Protein AF-A0A3P7QTQ1-F1 (afdb_monomer_lite)

Structure (mmCIF, N/CA/C/O backbone):
data_AF-A0A3P7QTQ1-F1
#
_entry.id   AF-A0A3P7QTQ1-F1
#
loop_
_atom_site.group_PDB
_atom_site.id
_atom_site.type_symbol
_atom_site.label_atom_id
_atom_site.label_alt_id
_atom_site.label_comp_id
_atom_site.label_asym_id
_atom_site.label_entity_id
_atom_site.label_seq_id
_atom_site.pdbx_PDB_ins_code
_atom_site.Cartn_x
_atom_site.Cartn_y
_atom_site.Cartn_z
_atom_site.occupancy
_atom_site.B_iso_or_equiv
_atom_site.auth_seq_id
_atom_site.auth_comp_id
_atom_site.auth_asym_id
_atom_site.auth_atom_id
_atom_site.pdbx_PDB_model_num
ATOM 1 N N . MET A 1 1 ? -6.086 -0.909 -7.356 1.00 93.19 1 MET A N 1
ATOM 2 C CA . MET A 1 1 ? -6.188 -1.811 -8.531 1.00 93.19 1 MET A CA 1
ATOM 3 C C . MET A 1 1 ? -6.089 -1.112 -9.891 1.00 93.19 1 MET A C 1
ATOM 5 O O . MET A 1 1 ? -5.048 -1.239 -10.517 1.00 93.19 1 MET A O 1
ATOM 9 N N . ALA A 1 2 ? -7.078 -0.347 -10.382 1.00 96.69 2 ALA A N 1
ATOM 10 C CA . ALA A 1 2 ? -7.002 0.229 -11.745 1.00 96.69 2 ALA A CA 1
ATOM 11 C C . ALA A 1 2 ? -5.774 1.139 -11.966 1.00 96.69 2 ALA A C 1
ATOM 13 O O . ALA A 1 2 ? -5.061 1.020 -12.960 1.00 96.69 2 ALA A O 1
ATOM 14 N N . ARG A 1 3 ? -5.462 2.001 -10.990 1.00 97.88 3 ARG A N 1
ATOM 15 C CA . ARG A 1 3 ? -4.243 2.829 -11.007 1.00 97.88 3 ARG A CA 1
ATOM 16 C C . ARG A 1 3 ? -2.963 1.992 -10.951 1.00 97.88 3 ARG A C 1
ATOM 18 O O . ARG A 1 3 ? -2.005 2.325 -11.639 1.00 97.88 3 ARG A O 1
ATOM 25 N N . THR A 1 4 ? -2.975 0.890 -10.201 1.00 97.62 4 THR A N 1
ATOM 26 C CA . THR A 1 4 ? -1.892 -0.103 -10.150 1.00 97.62 4 THR A CA 1
ATOM 27 C C . THR A 1 4 ? -1.642 -0.696 -11.535 1.00 97.62 4 THR A C 1
ATOM 29 O O . THR A 1 4 ? -0.514 -0.670 -12.016 1.00 97.62 4 THR A O 1
ATOM 32 N N . HIS A 1 5 ? -2.697 -1.138 -12.225 1.00 97.31 5 HIS A N 1
ATOM 33 C CA . HIS A 1 5 ? -2.609 -1.637 -13.598 1.00 97.31 5 HIS A CA 1
ATOM 34 C C . HIS A 1 5 ? -2.019 -0.584 -14.544 1.00 97.31 5 HIS A C 1
ATOM 36 O O . HIS A 1 5 ? -1.045 -0.849 -15.245 1.00 97.31 5 HIS A O 1
ATOM 42 N N . MET A 1 6 ? -2.571 0.637 -14.529 1.00 97.19 6 MET A N 1
ATOM 43 C CA . MET A 1 6 ? -2.076 1.738 -15.363 1.00 97.19 6 MET A CA 1
ATOM 44 C C . MET A 1 6 ? -0.592 2.020 -15.118 1.00 97.19 6 MET A C 1
ATOM 46 O O . MET A 1 6 ? 0.149 2.240 -16.074 1.00 97.19 6 MET A O 1
ATOM 50 N N . TYR A 1 7 ? -0.156 2.010 -13.857 1.00 96.44 7 TYR A N 1
ATOM 51 C CA . TYR A 1 7 ? 1.246 2.188 -13.495 1.00 96.44 7 TYR A CA 1
ATOM 52 C C . TYR A 1 7 ? 2.120 1.070 -14.073 1.00 96.44 7 TYR A C 1
ATOM 54 O O . TYR A 1 7 ? 3.061 1.376 -14.802 1.00 96.44 7 TYR A O 1
ATOM 62 N N . LEU A 1 8 ? 1.779 -0.198 -13.818 1.00 95.44 8 LEU A N 1
ATOM 63 C CA . LEU A 1 8 ? 2.557 -1.360 -14.267 1.00 95.44 8 LEU A CA 1
ATOM 64 C C . LEU A 1 8 ? 2.716 -1.375 -15.795 1.00 95.44 8 LEU A C 1
ATOM 66 O O . LEU A 1 8 ? 3.826 -1.516 -16.313 1.00 95.44 8 LEU A O 1
ATOM 70 N N . VAL A 1 9 ? 1.633 -1.119 -16.530 1.00 94.75 9 VAL A N 1
ATOM 71 C CA . VAL A 1 9 ? 1.675 -1.021 -17.997 1.00 94.75 9 VAL A CA 1
ATOM 72 C C . VAL A 1 9 ? 2.516 0.171 -18.459 1.00 94.75 9 VAL A C 1
ATOM 74 O O . VAL A 1 9 ? 3.285 0.060 -19.417 1.00 94.75 9 VAL A O 1
ATOM 77 N N . LYS A 1 10 ? 2.411 1.317 -17.774 1.00 94.00 10 LYS A N 1
ATOM 78 C CA . LYS A 1 10 ? 3.178 2.525 -18.106 1.00 94.00 10 LYS A CA 1
ATOM 79 C C . LYS A 1 10 ? 4.683 2.325 -17.922 1.00 94.00 10 LYS A C 1
ATOM 81 O O . LYS A 1 10 ? 5.445 2.862 -18.726 1.00 94.00 10 LYS A O 1
ATOM 86 N N . VAL A 1 11 ? 5.110 1.564 -16.913 1.00 93.50 11 VAL A N 1
ATOM 87 C CA . VAL A 1 11 ? 6.540 1.309 -16.656 1.00 93.50 11 VAL A CA 1
ATOM 88 C C . VAL A 1 11 ? 7.135 0.207 -17.533 1.00 93.50 11 VAL A C 1
ATOM 90 O O . VAL A 1 11 ? 8.346 0.192 -17.714 1.00 93.50 11 VAL A O 1
ATOM 93 N N . GLY A 1 12 ? 6.320 -0.650 -18.157 1.00 93.06 12 GLY A N 1
ATOM 94 C CA . GLY A 1 12 ? 6.820 -1.623 -19.138 1.00 93.06 12 GLY A CA 1
ATOM 95 C C . GLY A 1 12 ? 6.254 -3.033 -19.043 1.00 93.06 12 GLY A C 1
ATOM 96 O O . GLY A 1 12 ? 6.600 -3.855 -19.886 1.00 93.06 12 GLY A O 1
ATOM 97 N N . VAL A 1 13 ? 5.386 -3.323 -18.073 1.00 93.94 13 VAL A N 1
ATOM 98 C CA . VAL A 1 13 ? 4.784 -4.656 -17.929 1.00 93.94 13 VAL A CA 1
ATOM 99 C C . VAL A 1 13 ? 3.856 -4.946 -19.115 1.00 93.94 13 VAL A C 1
ATOM 101 O O . VAL A 1 13 ? 3.052 -4.096 -19.504 1.00 93.94 13 VAL A O 1
ATOM 104 N N . ASP A 1 14 ? 3.965 -6.147 -19.694 1.00 93.25 14 ASP A N 1
ATOM 105 C CA . ASP A 1 14 ? 3.057 -6.623 -20.745 1.00 93.25 14 ASP A CA 1
ATOM 106 C C . ASP A 1 14 ? 1.667 -6.894 -20.137 1.00 93.25 14 ASP A C 1
ATOM 108 O O . ASP A 1 14 ? 1.555 -7.775 -19.280 1.00 93.25 14 ASP A O 1
ATOM 112 N N . PRO A 1 15 ? 0.596 -6.202 -20.578 1.00 94.38 15 PRO A N 1
ATOM 113 C CA . PRO A 1 15 ? -0.755 -6.422 -20.062 1.00 94.38 15 PRO A CA 1
ATOM 114 C C . PRO A 1 15 ? -1.235 -7.875 -20.186 1.00 94.38 15 PRO A C 1
ATOM 116 O O . PRO A 1 15 ? -2.021 -8.329 -19.365 1.00 94.38 15 PRO A O 1
ATOM 119 N N . ARG A 1 16 ? -0.743 -8.635 -21.176 1.00 95.75 16 ARG A N 1
ATOM 120 C CA . ARG A 1 16 ? -1.100 -10.056 -21.368 1.00 95.75 16 ARG A CA 1
ATOM 121 C C . ARG A 1 16 ? -0.498 -10.971 -20.301 1.00 95.75 16 ARG A C 1
ATOM 123 O O . ARG A 1 16 ? -0.914 -12.116 -20.161 1.00 95.75 16 ARG A O 1
ATOM 130 N N . ARG A 1 17 ? 0.513 -10.479 -19.584 1.00 95.69 17 ARG A N 1
ATOM 131 C CA . ARG A 1 17 ? 1.231 -11.174 -18.510 1.00 95.69 17 ARG A CA 1
ATOM 132 C C . ARG A 1 17 ? 0.912 -10.580 -17.142 1.00 95.69 17 ARG A C 1
ATOM 134 O O . ARG A 1 17 ? 1.625 -10.874 -16.194 1.00 95.69 17 ARG A O 1
ATOM 141 N N . LEU A 1 18 ? -0.120 -9.748 -17.041 1.00 97.19 18 LEU A N 1
ATOM 142 C CA . LEU A 1 18 ? -0.551 -9.101 -15.811 1.00 97.19 18 LEU A CA 1
ATOM 143 C C . LEU A 1 18 ? -1.963 -9.574 -15.470 1.00 97.19 18 LEU A C 1
ATOM 145 O O . LEU A 1 18 ? -2.862 -9.501 -16.307 1.00 97.19 18 LEU A O 1
ATOM 149 N N . ARG A 1 19 ? -2.174 -10.023 -14.234 1.00 97.69 19 ARG A N 1
ATOM 150 C CA . ARG A 1 19 ? -3.510 -10.340 -13.714 1.00 97.69 19 ARG A CA 1
ATOM 151 C C . ARG A 1 19 ? -3.676 -9.820 -12.296 1.00 97.69 19 ARG A C 1
ATOM 153 O O . ARG A 1 19 ? -2.690 -9.588 -11.605 1.00 97.69 19 ARG A O 1
ATOM 160 N N . PHE A 1 20 ? -4.925 -9.671 -11.871 1.00 98.19 20 PHE A N 1
ATOM 161 C CA . PHE A 1 20 ? -5.261 -9.454 -10.470 1.00 98.19 20 PHE A CA 1
ATOM 162 C C . PHE A 1 20 ? -5.861 -10.738 -9.908 1.00 98.19 20 PHE A C 1
ATOM 164 O O . PHE A 1 20 ? -6.821 -11.258 -10.479 1.00 98.19 20 PHE A O 1
ATOM 171 N N . ARG A 1 21 ? -5.283 -11.255 -8.825 1.00 97.69 21 ARG A N 1
ATOM 172 C CA . ARG A 1 21 ? -5.758 -12.452 -8.131 1.00 97.69 21 ARG A CA 1
ATOM 173 C C . ARG A 1 21 ? -6.253 -12.056 -6.746 1.00 97.69 21 ARG A C 1
ATOM 175 O O . ARG A 1 21 ? -5.504 -11.464 -5.976 1.00 97.69 21 ARG A O 1
ATOM 182 N N . GLN A 1 22 ? -7.500 -12.391 -6.439 1.00 97.62 22 GLN A N 1
ATOM 183 C CA . GLN A 1 22 ? -8.031 -12.239 -5.089 1.00 97.62 22 GLN A CA 1
ATOM 184 C C . GLN A 1 22 ? -7.470 -13.330 -4.174 1.00 97.62 22 GLN A C 1
ATOM 186 O O . GLN A 1 22 ? -7.326 -14.484 -4.592 1.00 97.62 22 GLN A O 1
ATOM 191 N N . HIS A 1 23 ? -7.166 -12.966 -2.933 1.00 96.12 23 HIS A N 1
ATOM 192 C CA . HIS A 1 23 ? -6.823 -13.926 -1.887 1.00 96.12 23 HIS A CA 1
ATOM 193 C C . HIS A 1 23 ? -8.048 -14.737 -1.472 1.00 96.12 23 HIS A C 1
ATOM 195 O O . HIS A 1 23 ? -9.159 -14.216 -1.371 1.00 96.12 23 HIS A O 1
ATOM 201 N N . LEU A 1 24 ? -7.835 -16.020 -1.189 1.00 93.69 24 LEU A N 1
ATOM 202 C CA . LEU A 1 24 ? -8.846 -16.853 -0.542 1.00 93.69 24 LEU A CA 1
ATOM 203 C C . LEU A 1 24 ? -8.848 -16.604 0.975 1.00 93.69 24 LEU A C 1
ATOM 205 O O . LEU A 1 24 ? -7.867 -16.128 1.545 1.00 93.69 24 LEU A O 1
ATOM 209 N N . GLY A 1 25 ? -9.929 -16.976 1.665 1.00 90.31 25 GLY A N 1
ATOM 210 C CA . GLY A 1 25 ? -10.056 -16.742 3.112 1.00 90.31 25 GLY A CA 1
ATOM 211 C C . GLY A 1 25 ? -8.961 -17.399 3.968 1.00 90.31 25 GLY A C 1
ATOM 212 O O . GLY A 1 25 ? -8.641 -16.897 5.038 1.00 90.31 25 GLY A O 1
ATOM 213 N N . ASN A 1 26 ? -8.352 -18.489 3.493 1.00 89.94 26 ASN A N 1
ATOM 214 C CA . ASN A 1 26 ? -7.231 -19.176 4.148 1.00 89.94 26 ASN A CA 1
ATOM 215 C C . ASN A 1 26 ? -5.849 -18.570 3.833 1.00 89.94 26 ASN A C 1
ATOM 217 O O . ASN A 1 26 ? -4.865 -18.969 4.448 1.00 89.94 26 ASN A O 1
ATOM 221 N N . GLU A 1 27 ? -5.768 -17.653 2.870 1.00 87.75 27 GLU A N 1
ATOM 222 C CA . GLU A 1 27 ? -4.547 -16.928 2.488 1.00 87.75 27 GLU A CA 1
ATOM 223 C C . GLU A 1 27 ? -4.538 -15.497 3.042 1.00 87.75 27 GLU A C 1
ATOM 225 O O . GLU A 1 27 ? -3.489 -14.856 3.088 1.00 87.75 27 GLU A O 1
ATOM 230 N N . MET A 1 28 ? -5.707 -15.009 3.475 1.00 89.62 28 MET A N 1
ATOM 231 C CA . MET A 1 28 ? -5.892 -13.654 3.973 1.00 89.62 28 MET A CA 1
ATOM 232 C C . MET A 1 28 ? -4.997 -13.389 5.184 1.00 89.62 28 MET A C 1
ATOM 234 O O . MET A 1 28 ? -4.981 -14.143 6.161 1.00 89.62 28 MET A O 1
ATOM 238 N N . ALA A 1 29 ? -4.273 -12.274 5.145 1.00 86.50 29 ALA A N 1
ATOM 239 C CA . ALA A 1 29 ? -3.531 -11.820 6.307 1.00 86.50 29 ALA A CA 1
ATOM 240 C C . ALA A 1 29 ? -4.495 -11.517 7.466 1.00 86.50 29 ALA A C 1
ATOM 242 O O . ALA A 1 29 ? -5.577 -10.979 7.263 1.00 86.50 29 ALA A O 1
ATOM 243 N N . HIS A 1 30 ? -4.074 -11.794 8.701 1.00 87.50 30 HIS A N 1
ATOM 244 C CA . HIS A 1 30 ? -4.897 -11.598 9.905 1.00 87.50 30 HIS A CA 1
ATOM 245 C C . HIS A 1 30 ? -5.400 -10.154 10.110 1.00 87.50 30 HIS A C 1
ATOM 247 O O . HIS A 1 30 ? -6.341 -9.932 10.867 1.00 87.50 30 HIS A O 1
ATOM 253 N N . TYR A 1 31 ? -4.749 -9.179 9.472 1.00 85.81 31 TYR A N 1
ATOM 254 C CA . TYR A 1 31 ? -5.097 -7.760 9.516 1.00 85.81 31 TYR A CA 1
ATOM 255 C C . TYR A 1 31 ? -5.949 -7.297 8.324 1.00 85.81 31 TYR A C 1
ATOM 257 O O . TYR A 1 31 ? -6.373 -6.145 8.302 1.00 85.81 31 TYR A O 1
ATOM 265 N N . ALA A 1 32 ? -6.165 -8.147 7.318 1.00 89.38 32 ALA A N 1
ATOM 266 C CA . ALA A 1 32 ? -6.851 -7.789 6.084 1.00 89.38 32 ALA A CA 1
ATOM 267 C C . ALA A 1 32 ? -8.297 -8.308 6.071 1.00 89.38 32 ALA A C 1
ATOM 269 O O . ALA A 1 32 ? -8.602 -9.382 6.588 1.00 89.38 32 ALA A O 1
ATOM 270 N N . GLN A 1 33 ? -9.197 -7.519 5.490 1.00 91.75 33 GLN A N 1
ATOM 271 C CA . GLN A 1 33 ? -10.581 -7.894 5.193 1.00 91.75 33 GLN A CA 1
ATOM 272 C C . GLN A 1 33 ? -10.724 -8.438 3.770 1.00 91.75 33 GLN A C 1
ATOM 274 O O . GLN A 1 33 ? -11.472 -9.386 3.550 1.00 91.75 33 GLN A O 1
ATOM 279 N N . ASP A 1 34 ? -9.995 -7.857 2.819 1.00 95.44 34 ASP A N 1
ATOM 280 C CA . ASP A 1 34 ? -9.881 -8.344 1.445 1.00 95.44 34 ASP A CA 1
ATOM 281 C C . ASP A 1 34 ? -8.482 -8.027 0.902 1.00 95.44 34 ASP A C 1
ATOM 283 O O . ASP A 1 34 ? -7.818 -7.096 1.370 1.00 95.44 34 ASP A O 1
ATOM 287 N N . CYS A 1 35 ? -8.017 -8.792 -0.082 1.00 96.94 35 CYS A N 1
ATOM 288 C CA . CYS A 1 35 ? -6.716 -8.566 -0.698 1.00 96.94 35 CYS A CA 1
ATOM 289 C C . CYS A 1 35 ? -6.697 -9.014 -2.159 1.00 96.94 35 CYS A C 1
ATOM 291 O O . CYS A 1 35 ? -7.131 -10.116 -2.502 1.00 96.94 35 CYS A O 1
ATOM 293 N N . TRP A 1 36 ? -6.152 -8.149 -3.015 1.00 97.81 36 TRP A N 1
ATOM 294 C CA . TRP A 1 36 ? -5.962 -8.407 -4.439 1.00 97.81 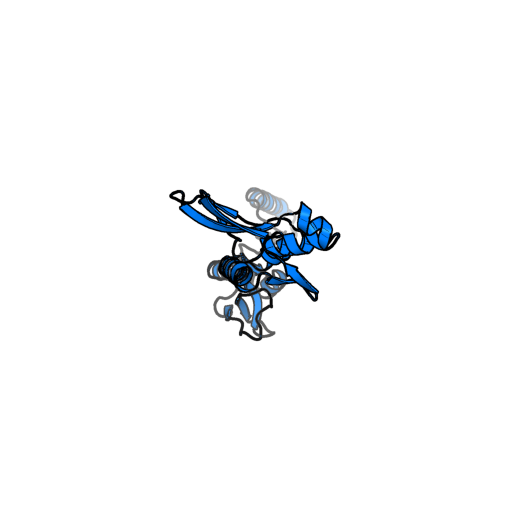36 TRP A CA 1
ATOM 295 C C . TRP A 1 36 ? -4.516 -8.169 -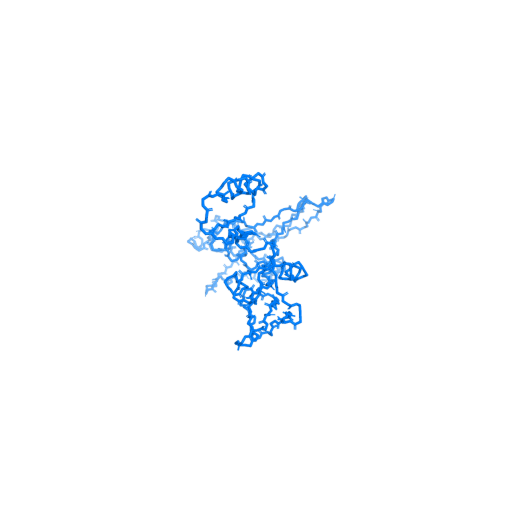4.852 1.00 97.81 36 TRP A C 1
ATOM 297 O O . TRP A 1 36 ? -4.026 -7.034 -4.833 1.00 97.81 36 TRP A O 1
ATOM 307 N N . ASP A 1 37 ? -3.865 -9.217 -5.334 1.00 97.69 37 ASP A N 1
ATOM 308 C CA . ASP A 1 37 ? -2.489 -9.145 -5.808 1.00 97.69 37 ASP A CA 1
ATOM 309 C C . ASP A 1 37 ? -2.449 -8.880 -7.306 1.00 97.69 37 ASP A C 1
ATOM 311 O O . ASP A 1 37 ? -3.072 -9.590 -8.095 1.00 97.69 37 ASP A O 1
ATOM 315 N N . ALA A 1 38 ? -1.668 -7.884 -7.715 1.00 98.06 38 ALA A N 1
ATOM 316 C CA . ALA A 1 38 ? -1.201 -7.768 -9.083 1.00 98.06 38 ALA A CA 1
ATOM 317 C C . ALA A 1 38 ? -0.048 -8.759 -9.282 1.00 98.06 38 ALA A C 1
ATOM 319 O O . ALA A 1 38 ? 1.062 -8.564 -8.770 1.00 98.06 38 ALA A O 1
ATOM 320 N N . GLU A 1 39 ? -0.319 -9.814 -10.038 1.00 98.06 39 GLU A N 1
ATOM 321 C CA . GLU A 1 39 ? 0.650 -10.848 -10.367 1.00 98.06 39 GLU A CA 1
ATOM 322 C C . GLU A 1 39 ? 1.166 -10.667 -11.790 1.00 98.06 39 GLU A C 1
ATOM 324 O O . GLU A 1 39 ? 0.401 -10.369 -12.715 1.00 98.06 39 GLU A O 1
ATOM 329 N N . ILE A 1 40 ? 2.467 -10.891 -11.968 1.00 97.56 40 ILE A N 1
ATOM 330 C CA . ILE A 1 40 ? 3.124 -10.813 -13.271 1.00 97.56 40 ILE A CA 1
ATOM 331 C C . ILE A 1 40 ? 3.678 -12.189 -13.643 1.00 97.56 40 ILE A C 1
ATOM 333 O O . ILE A 1 40 ? 4.358 -12.832 -12.842 1.00 97.56 40 ILE A O 1
ATOM 337 N N . LEU A 1 41 ? 3.387 -12.646 -14.862 1.00 97.00 41 LEU A N 1
ATOM 338 C CA . LEU A 1 41 ? 3.900 -13.902 -15.397 1.00 97.00 41 LEU A CA 1
ATOM 339 C C . LEU A 1 41 ? 5.359 -13.740 -15.840 1.00 97.00 41 LEU A C 1
ATOM 341 O O . LEU A 1 41 ? 5.668 -13.018 -16.794 1.00 97.00 41 LEU A O 1
ATOM 345 N N . THR A 1 42 ? 6.243 -14.467 -15.165 1.00 95.56 42 THR A N 1
ATOM 346 C CA . THR A 1 42 ? 7.688 -14.519 -15.421 1.00 95.56 42 THR A CA 1
ATOM 347 C C . THR A 1 42 ? 8.129 -15.948 -15.756 1.00 95.56 42 THR A C 1
ATOM 349 O O . THR A 1 42 ? 7.307 -16.863 -15.829 1.00 95.56 42 THR A O 1
ATOM 352 N N . SER A 1 43 ? 9.433 -16.172 -15.935 1.00 94.69 43 SER A N 1
ATOM 353 C CA . SER A 1 43 ? 9.997 -17.523 -16.078 1.00 94.69 43 SER A CA 1
ATOM 354 C C . SER A 1 43 ? 9.805 -18.405 -14.838 1.00 94.69 43 SER A C 1
ATOM 356 O O . SER A 1 43 ? 9.876 -19.622 -14.955 1.00 94.69 43 SER A O 1
ATOM 358 N N . TYR A 1 44 ? 9.541 -17.813 -13.668 1.00 95.19 44 TYR A N 1
ATOM 359 C CA . TYR A 1 44 ? 9.240 -18.526 -12.420 1.00 95.19 44 TYR A CA 1
ATOM 360 C C . TYR A 1 44 ? 7.734 -18.769 -12.219 1.00 95.19 44 TYR A C 1
ATOM 362 O O . TYR A 1 44 ? 7.310 -19.198 -11.151 1.00 95.19 44 TYR A O 1
ATOM 370 N N . GLY A 1 45 ? 6.915 -18.485 -13.236 1.00 97.06 45 GLY A N 1
ATOM 371 C CA . GLY A 1 45 ? 5.460 -18.503 -13.136 1.00 97.06 45 GLY A CA 1
ATOM 372 C C . GLY A 1 45 ? 4.888 -17.154 -12.700 1.00 97.06 45 GLY A C 1
ATOM 373 O O . GLY A 1 45 ? 5.503 -16.101 -12.904 1.00 97.06 45 GLY A O 1
ATOM 374 N N . TRP A 1 46 ? 3.673 -17.185 -12.154 1.00 97.75 46 TRP A N 1
ATOM 375 C CA . TRP A 1 46 ? 2.984 -16.003 -11.640 1.00 97.75 46 TRP A CA 1
ATOM 376 C C . TRP A 1 46 ? 3.569 -15.614 -10.288 1.00 97.75 46 TRP A C 1
ATOM 378 O O . TRP A 1 46 ? 3.513 -16.398 -9.344 1.00 97.75 46 TRP A O 1
ATOM 388 N N . ILE A 1 47 ? 4.126 -14.408 -10.207 1.00 96.94 47 ILE A N 1
ATOM 389 C CA . ILE A 1 47 ? 4.670 -13.865 -8.963 1.00 96.94 47 ILE A CA 1
ATOM 390 C C . ILE A 1 47 ? 3.892 -12.621 -8.548 1.00 96.94 47 ILE A C 1
ATOM 392 O O . ILE A 1 47 ? 3.576 -11.768 -9.380 1.00 96.94 47 ILE A O 1
ATOM 396 N N . GLU A 1 48 ? 3.619 -12.498 -7.254 1.00 96.81 48 GLU A N 1
ATOM 397 C CA . GLU A 1 48 ? 3.049 -11.287 -6.667 1.00 96.81 48 GLU A CA 1
ATOM 398 C C . GLU A 1 48 ? 4.060 -10.137 -6.769 1.00 96.81 48 GLU A C 1
ATOM 400 O O . GLU A 1 48 ? 5.240 -10.289 -6.433 1.00 96.81 48 GLU A O 1
ATOM 405 N N . CYS A 1 49 ? 3.608 -9.000 -7.298 1.00 97.00 49 CYS A N 1
ATOM 406 C CA . CYS A 1 49 ? 4.422 -7.796 -7.472 1.00 97.00 49 CYS A CA 1
ATOM 407 C C . CYS A 1 49 ? 3.813 -6.565 -6.794 1.00 97.00 49 CYS A C 1
ATOM 409 O O . CYS A 1 49 ? 4.554 -5.633 -6.463 1.00 97.00 49 CYS A O 1
ATOM 411 N N . VAL A 1 50 ? 2.485 -6.527 -6.641 1.00 98.00 50 VAL A N 1
ATOM 412 C CA . VAL A 1 50 ? 1.796 -5.490 -5.867 1.00 98.00 50 VAL A CA 1
ATOM 413 C C . VAL A 1 50 ? 0.617 -6.090 -5.105 1.00 98.00 50 VAL A C 1
ATOM 415 O O . VAL A 1 50 ? -0.380 -6.435 -5.737 1.00 98.00 50 VAL A O 1
ATOM 418 N N . GLY A 1 51 ? 0.672 -6.125 -3.777 1.00 97.06 51 GLY A N 1
ATOM 419 C CA . GLY A 1 51 ? -0.484 -6.455 -2.936 1.00 97.06 51 GLY A CA 1
ATOM 420 C C . GLY A 1 51 ? -1.392 -5.239 -2.740 1.00 97.06 51 GLY A C 1
ATOM 421 O O . GLY A 1 51 ? -0.904 -4.149 -2.453 1.00 97.06 51 GLY A O 1
ATOM 422 N N . ASN A 1 52 ? -2.705 -5.382 -2.927 1.00 96.81 52 ASN A N 1
ATOM 423 C CA . ASN A 1 52 ? -3.693 -4.334 -2.637 1.00 96.81 52 ASN A CA 1
ATOM 424 C C . ASN A 1 52 ? -4.602 -4.837 -1.511 1.00 96.81 52 ASN A C 1
ATOM 426 O O . ASN A 1 52 ? -5.597 -5.507 -1.789 1.00 96.81 52 ASN A O 1
ATOM 430 N N . ALA A 1 53 ? -4.248 -4.528 -0.266 1.00 96.56 53 ALA A N 1
ATOM 431 C CA . ALA A 1 53 ? -4.959 -5.001 0.916 1.00 96.56 53 ALA A CA 1
ATOM 432 C C . ALA A 1 53 ? -5.955 -3.955 1.431 1.00 96.56 53 ALA A C 1
ATOM 434 O O . ALA A 1 53 ? -5.613 -2.779 1.571 1.00 96.56 53 ALA A O 1
ATOM 435 N N . ASP A 1 54 ? -7.168 -4.385 1.760 1.00 96.88 54 ASP A N 1
ATOM 436 C CA . ASP A 1 54 ? -8.076 -3.642 2.629 1.00 96.88 54 ASP A CA 1
ATOM 437 C C . ASP A 1 54 ? -7.803 -4.058 4.074 1.00 96.88 54 ASP A C 1
ATOM 439 O O . ASP A 1 54 ? -8.123 -5.173 4.484 1.00 96.88 54 ASP A O 1
ATOM 443 N N . ARG A 1 55 ? -7.177 -3.169 4.845 1.00 95.69 55 ARG A N 1
ATOM 444 C CA . ARG A 1 55 ? -6.820 -3.397 6.255 1.00 95.69 55 ARG A CA 1
ATOM 445 C C . ARG A 1 55 ? -7.893 -2.875 7.205 1.00 95.69 55 ARG A C 1
ATOM 447 O O . ARG A 1 55 ? -7.738 -2.948 8.428 1.00 95.69 55 ARG A O 1
ATOM 454 N N . SER A 1 56 ? -8.981 -2.336 6.650 1.00 94.44 56 SER A N 1
ATOM 455 C CA . SER A 1 56 ? -10.032 -1.652 7.382 1.00 94.44 56 SER A CA 1
ATOM 456 C C . SER A 1 56 ? -9.424 -0.724 8.441 1.00 94.44 56 SER A C 1
ATOM 458 O O . SER A 1 56 ? -8.524 0.062 8.147 1.00 94.44 56 SER A O 1
ATOM 460 N N . CYS A 1 57 ? -9.862 -0.846 9.686 1.00 95.31 57 CYS A N 1
ATOM 461 C CA . CYS A 1 57 ? -9.386 -0.046 10.804 1.00 95.31 57 CYS A CA 1
ATOM 462 C C . CYS A 1 57 ? -8.390 -0.801 11.702 1.00 95.31 57 CYS A C 1
ATOM 464 O O . CYS A 1 57 ? -8.168 -0.367 12.838 1.00 95.31 57 CYS A O 1
ATOM 466 N N . TYR A 1 58 ? -7.841 -1.942 11.260 1.00 93.75 58 TYR A N 1
ATOM 467 C CA . TYR A 1 58 ? -7.075 -2.851 12.122 1.00 93.75 58 TYR A CA 1
ATOM 468 C C . TYR A 1 58 ? -5.881 -2.146 12.775 1.00 93.75 58 TYR A C 1
ATOM 470 O O . TYR A 1 58 ? -5.788 -2.108 14.003 1.00 93.75 58 TYR A O 1
ATOM 478 N N . ASP A 1 59 ? -5.018 -1.518 11.977 1.00 94.81 59 ASP A N 1
ATOM 479 C CA . ASP A 1 59 ? -3.763 -0.935 12.468 1.00 94.81 59 ASP A CA 1
ATOM 480 C C . ASP A 1 59 ? -3.993 0.209 13.445 1.00 94.81 59 ASP A C 1
ATOM 482 O O . ASP A 1 59 ? -3.430 0.225 14.538 1.00 94.81 59 ASP A O 1
ATOM 486 N N . LEU A 1 60 ? -4.873 1.144 13.080 1.00 95.75 60 LEU A N 1
ATOM 487 C CA . LEU A 1 60 ? -5.196 2.290 13.927 1.00 95.75 60 LEU A CA 1
ATOM 488 C C . LEU A 1 60 ? -5.823 1.835 15.243 1.00 95.75 60 LEU A C 1
ATOM 490 O O . LEU A 1 60 ? -5.483 2.361 16.301 1.00 95.75 60 LEU A O 1
ATOM 494 N N . THR A 1 61 ? -6.675 0.809 15.198 1.00 93.50 61 THR A N 1
ATOM 495 C CA . THR A 1 61 ? -7.302 0.245 16.396 1.00 93.50 61 THR A CA 1
ATOM 496 C C . THR A 1 61 ? -6.272 -0.431 17.299 1.00 93.50 61 THR A C 1
ATOM 498 O O . THR A 1 61 ? -6.285 -0.201 18.508 1.00 93.50 61 THR A O 1
ATOM 501 N N . GLN A 1 62 ? -5.372 -1.249 16.745 1.00 94.06 62 GLN A N 1
ATOM 502 C CA . GLN A 1 62 ? -4.342 -1.928 17.538 1.00 94.06 62 GLN A CA 1
ATOM 503 C C . GLN A 1 62 ? -3.350 -0.927 18.137 1.00 94.06 62 GLN A C 1
ATOM 505 O O . GLN A 1 62 ? -3.115 -0.944 19.345 1.00 94.06 62 GLN A O 1
ATOM 510 N N . HIS A 1 63 ? -2.843 0.015 17.336 1.00 96.25 63 HIS A N 1
ATOM 511 C CA . HIS A 1 63 ? -1.938 1.050 17.832 1.00 96.25 63 HIS A CA 1
ATOM 512 C C . HIS A 1 63 ? -2.598 1.941 18.885 1.00 96.25 63 HIS A C 1
ATOM 514 O O . HIS A 1 63 ? -1.964 2.249 19.897 1.00 96.25 63 HIS A O 1
ATOM 520 N N . SER A 1 64 ? -3.867 2.315 18.698 1.00 94.75 64 SER A N 1
ATOM 521 C CA . SER A 1 64 ? -4.590 3.132 19.673 1.00 94.75 64 SER A CA 1
ATOM 522 C C . SER A 1 64 ? -4.777 2.403 21.007 1.00 94.75 64 SER A C 1
ATOM 524 O O . SER A 1 64 ? -4.506 2.981 22.061 1.00 94.75 64 SER A O 1
ATOM 526 N N . LYS A 1 65 ? -5.124 1.108 20.973 1.00 90.88 65 LYS A N 1
ATOM 527 C CA . LYS A 1 65 ? -5.248 0.261 22.172 1.00 90.88 65 LYS A CA 1
ATOM 528 C C . LYS A 1 65 ? -3.932 0.121 22.934 1.00 90.88 65 LYS A C 1
ATOM 530 O O . LYS A 1 65 ? -3.926 0.215 24.156 1.00 90.88 65 LYS A O 1
ATOM 535 N N . THR A 1 66 ? -2.820 -0.104 22.237 1.00 92.62 66 THR A N 1
ATOM 536 C CA . THR A 1 66 ? -1.519 -0.313 22.893 1.00 92.62 66 THR A CA 1
ATOM 537 C C . THR A 1 66 ? -0.928 0.982 23.444 1.00 92.62 66 THR A C 1
ATOM 539 O O . THR A 1 66 ? -0.348 0.984 24.527 1.00 92.62 66 THR A O 1
ATOM 542 N N . THR A 1 67 ? -1.054 2.089 22.711 1.00 93.75 67 THR A N 1
ATOM 543 C CA . THR A 1 67 ? -0.422 3.366 23.085 1.00 93.75 67 THR A CA 1
ATOM 544 C C . THR A 1 67 ? -1.297 4.238 23.982 1.00 93.75 67 THR A C 1
ATOM 546 O O . THR A 1 67 ? -0.794 5.200 24.558 1.00 93.75 67 THR A O 1
ATOM 549 N N . ASN A 1 68 ? -2.594 3.927 24.103 1.00 90.69 68 ASN A N 1
ATOM 550 C CA . ASN A 1 68 ? -3.616 4.808 24.680 1.00 90.69 68 ASN A CA 1
ATOM 551 C C . ASN A 1 68 ? -3.672 6.196 24.013 1.00 90.69 68 ASN A C 1
ATOM 553 O O . ASN A 1 68 ? -4.162 7.159 24.604 1.00 90.69 68 ASN A O 1
ATOM 557 N N . VAL A 1 69 ? -3.177 6.308 22.776 1.00 93.62 69 VAL A N 1
ATOM 558 C CA . VAL A 1 69 ? -3.285 7.513 21.954 1.00 93.62 69 VAL A CA 1
ATOM 559 C C . VAL A 1 69 ? -4.419 7.319 20.965 1.00 93.62 69 VAL A C 1
ATOM 561 O O . VAL A 1 69 ? -4.525 6.295 20.292 1.00 93.62 69 VAL A O 1
ATOM 564 N N . LYS A 1 70 ? -5.292 8.314 20.877 1.00 92.38 70 LYS A N 1
ATOM 565 C CA . LYS A 1 70 ? -6.460 8.269 20.008 1.00 92.38 70 LYS A CA 1
ATOM 566 C C . LYS A 1 70 ? -6.065 8.548 18.556 1.00 92.38 70 LYS A C 1
ATOM 568 O O . LYS A 1 70 ? -5.492 9.594 18.269 1.00 92.38 70 LYS A O 1
ATOM 573 N N . LEU A 1 71 ? -6.371 7.611 17.658 1.00 95.12 71 LEU A N 1
ATOM 574 C CA . LEU A 1 71 ? -6.051 7.680 16.225 1.00 95.12 71 LEU A CA 1
ATOM 575 C C . LEU A 1 71 ? -7.337 7.697 15.385 1.00 95.12 71 LEU A C 1
ATOM 577 O O . LEU A 1 71 ? -7.619 6.766 14.631 1.00 95.12 71 LEU A O 1
ATOM 581 N N . THR A 1 72 ? -8.141 8.745 15.554 1.00 95.31 72 THR A N 1
ATOM 582 C CA . THR A 1 72 ? -9.438 8.921 14.886 1.00 95.31 72 THR A CA 1
ATOM 583 C C . THR A 1 72 ? -9.484 10.232 14.107 1.00 95.31 72 THR A C 1
ATOM 585 O O . THR A 1 72 ? -8.723 11.161 14.375 1.00 95.31 72 THR A O 1
ATOM 588 N N . ALA A 1 73 ? -10.384 10.305 13.131 1.00 95.19 73 ALA A N 1
ATOM 589 C CA . ALA A 1 73 ? -10.721 11.529 12.419 1.00 95.19 73 ALA A CA 1
ATOM 590 C C . ALA A 1 73 ? -12.102 12.029 12.859 1.00 95.19 73 ALA A C 1
ATOM 592 O O . ALA A 1 73 ? -12.975 11.241 13.221 1.00 95.19 73 ALA A O 1
ATOM 593 N N . GLU A 1 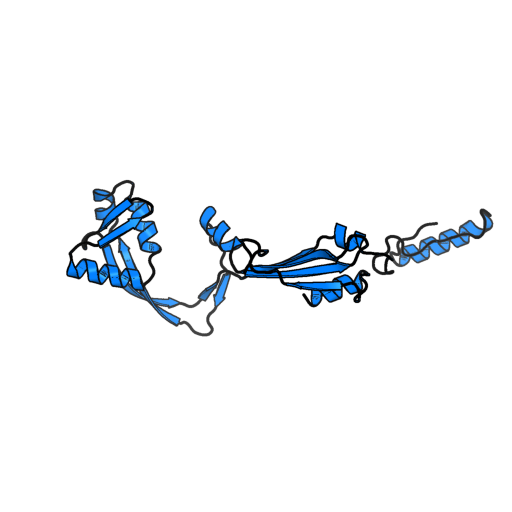74 ? -12.311 13.340 12.784 1.00 95.06 74 GLU A N 1
ATOM 594 C CA . GLU A 1 74 ? -13.601 13.964 13.067 1.00 95.06 74 GLU A CA 1
ATOM 595 C C . GLU A 1 74 ? -14.252 14.447 11.771 1.00 95.06 74 GLU A C 1
ATOM 597 O O . GLU A 1 74 ? -13.650 15.172 10.972 1.00 95.06 74 GLU A O 1
ATOM 602 N N . LYS A 1 75 ? -15.512 14.071 11.571 1.00 92.81 75 LYS A N 1
ATOM 603 C CA . LYS A 1 75 ? -16.351 14.523 10.465 1.00 92.81 75 LYS A CA 1
ATOM 604 C C . LYS A 1 75 ? -17.471 15.389 11.020 1.00 92.81 75 LYS A C 1
ATOM 606 O O . LYS A 1 75 ? -18.299 14.927 11.797 1.00 92.81 75 LYS A O 1
ATOM 611 N N . LYS A 1 76 ? -17.539 16.652 10.597 1.00 93.69 76 LYS A N 1
ATOM 612 C CA . LYS A 1 76 ? -18.661 17.527 10.965 1.00 93.69 76 LYS A CA 1
ATOM 613 C C . LYS A 1 76 ? -19.970 16.953 10.435 1.00 93.69 76 LYS A C 1
ATOM 615 O O . LYS A 1 76 ? -20.065 16.592 9.259 1.00 93.69 76 LYS A O 1
ATOM 620 N N . LEU A 1 77 ? -20.969 16.886 11.306 1.00 90.62 77 LEU A N 1
ATOM 621 C CA . LEU A 1 77 ? -22.317 16.522 10.903 1.00 90.62 77 LEU A CA 1
ATOM 622 C C . LEU A 1 77 ? -22.955 17.700 10.146 1.00 90.62 77 LEU A C 1
ATOM 624 O O . LEU A 1 77 ? -22.700 18.849 10.512 1.00 90.62 77 LEU A O 1
ATOM 628 N N . PRO A 1 78 ? -23.778 17.442 9.110 1.00 89.88 78 PRO A N 1
ATOM 629 C CA . PRO A 1 78 ? -24.519 18.502 8.422 1.00 89.88 78 PRO A CA 1
ATOM 630 C C . PRO A 1 78 ? -25.411 19.297 9.381 1.00 89.88 78 PRO A C 1
ATOM 632 O O . PRO A 1 78 ? -25.498 20.515 9.281 1.00 89.88 78 PRO A O 1
ATOM 635 N N . GLU A 1 79 ? -26.015 18.599 10.344 1.00 89.50 79 GLU A N 1
ATOM 636 C CA . GLU A 1 79 ? -26.830 19.170 11.412 1.00 89.50 79 GLU A CA 1
ATOM 637 C C . GLU A 1 79 ? -26.472 18.500 12.749 1.00 89.50 79 GLU A C 1
ATOM 639 O O . GLU A 1 79 ? -26.176 17.296 12.763 1.00 89.50 79 GLU A O 1
ATOM 644 N N . PRO A 1 80 ? -26.485 19.238 13.877 1.00 89.06 80 PRO A N 1
ATOM 645 C CA . PRO A 1 80 ? -26.223 18.663 15.193 1.00 89.06 80 PRO A CA 1
ATOM 646 C C . PRO A 1 80 ? -27.229 17.559 15.528 1.00 89.06 80 PRO A C 1
ATOM 648 O O . PRO A 1 80 ? -28.440 17.755 15.415 1.00 89.06 80 PRO A O 1
ATOM 651 N N . LYS A 1 81 ? -26.735 16.404 15.980 1.00 86.88 81 LYS A N 1
ATOM 652 C CA . LYS A 1 81 ? -27.585 15.290 16.417 1.00 86.88 81 LYS A CA 1
ATOM 653 C C . LYS A 1 81 ? -27.693 15.278 17.934 1.00 86.88 81 LYS A C 1
ATOM 655 O O . LYS A 1 81 ? -26.688 15.309 18.639 1.00 86.88 81 LYS A O 1
ATOM 660 N N . SER A 1 82 ? -28.923 15.200 18.425 1.00 84.19 82 SER A N 1
ATOM 661 C CA . SER A 1 82 ? -29.211 15.004 19.841 1.00 84.19 82 SER A CA 1
ATOM 662 C C . SER A 1 82 ? -29.162 13.508 20.147 1.00 84.19 82 SER A C 1
ATOM 664 O O . SER A 1 82 ? -30.042 12.763 19.716 1.00 84.19 82 SER A O 1
ATOM 666 N N . VAL A 1 83 ? -28.106 13.053 20.821 1.00 83.00 83 VAL A N 1
ATOM 667 C CA . VAL A 1 83 ? -27.920 11.638 21.169 1.00 83.00 83 VAL A CA 1
ATOM 668 C C . VAL A 1 83 ? -28.218 11.466 22.654 1.00 83.00 83 VAL A C 1
ATOM 670 O O . VAL A 1 83 ? -27.639 12.154 23.500 1.00 83.00 83 VAL A O 1
ATOM 673 N N . ASN A 1 84 ? -29.144 10.564 22.975 1.00 81.75 84 ASN A N 1
ATOM 674 C CA . ASN A 1 84 ? -29.359 10.129 24.349 1.00 81.75 84 ASN A CA 1
ATOM 675 C C . ASN A 1 84 ? -28.222 9.186 24.709 1.00 81.75 84 ASN A C 1
ATOM 677 O O . ASN A 1 84 ? -28.052 8.179 24.042 1.00 81.75 84 ASN A O 1
ATOM 681 N N . VAL A 1 85 ? -27.447 9.547 25.724 1.00 80.69 85 VAL A N 1
ATOM 682 C CA . VAL A 1 85 ? -26.307 8.766 26.185 1.00 80.69 85 VAL A CA 1
ATOM 683 C C . VAL A 1 85 ? -26.637 8.199 27.558 1.00 80.69 85 VAL A C 1
ATOM 685 O O . VAL A 1 85 ? -26.934 8.955 28.497 1.00 80.69 85 VAL A O 1
ATOM 688 N N . VAL A 1 86 ? -26.606 6.871 27.663 1.00 82.31 86 VAL A N 1
ATOM 689 C CA . VAL A 1 86 ? -26.792 6.139 28.922 1.00 82.31 86 VAL A CA 1
ATOM 690 C C . VAL A 1 86 ? -25.427 5.693 29.450 1.00 82.31 86 VAL A C 1
ATOM 692 O O . VAL A 1 86 ? -24.849 4.718 28.987 1.00 82.31 86 VAL A O 1
ATOM 695 N N . GLU A 1 87 ? -24.897 6.411 30.441 1.00 83.12 87 GLU A N 1
ATOM 696 C CA . GLU A 1 87 ? -23.579 6.133 31.028 1.00 83.12 87 GLU A CA 1
ATOM 697 C C . GLU A 1 87 ? -23.726 5.606 32.466 1.00 83.12 87 GLU A C 1
ATOM 699 O O . GLU A 1 87 ? -24.452 6.172 33.294 1.00 83.12 87 GLU A O 1
ATOM 704 N N . ALA A 1 88 ? -22.994 4.539 32.796 1.00 84.94 88 ALA A N 1
ATOM 705 C CA . ALA A 1 88 ? -22.805 4.109 34.177 1.00 84.94 88 ALA A CA 1
ATOM 706 C C . ALA A 1 88 ? -21.798 5.051 34.856 1.00 84.94 88 ALA A C 1
ATOM 708 O O . ALA A 1 88 ? -20.612 5.036 34.538 1.00 84.94 88 ALA A O 1
ATOM 709 N N . ALA A 1 89 ? -22.257 5.880 35.793 1.00 84.88 89 ALA A N 1
ATOM 710 C CA . ALA A 1 89 ? -21.415 6.797 36.554 1.00 84.88 89 ALA A CA 1
ATOM 711 C C . ALA A 1 89 ? -20.956 6.134 37.872 1.00 84.88 89 ALA A C 1
ATOM 713 O O . ALA A 1 89 ? -21.755 6.030 38.812 1.00 84.88 89 ALA A O 1
ATOM 714 N N . PRO A 1 90 ? -19.690 5.681 37.979 1.00 86.81 90 PRO A N 1
ATOM 715 C CA . PRO A 1 90 ? -19.164 5.099 39.209 1.00 86.81 90 PRO A CA 1
ATOM 716 C C . PRO A 1 90 ? -18.929 6.156 40.295 1.00 86.81 90 PRO A C 1
ATOM 718 O O . PRO A 1 90 ? -18.351 7.218 40.052 1.00 86.81 90 PRO A O 1
ATOM 721 N N . ASN A 1 91 ? -19.302 5.836 41.533 1.00 88.44 91 ASN A N 1
ATOM 722 C CA . ASN A 1 91 ? -18.960 6.624 42.712 1.00 88.44 91 ASN A CA 1
ATOM 723 C C . ASN A 1 91 ? -17.573 6.221 43.233 1.00 88.44 91 ASN A C 1
ATOM 725 O O . ASN A 1 91 ? -17.433 5.299 44.042 1.00 88.44 91 ASN A O 1
ATOM 729 N N . MET A 1 92 ? -16.544 6.946 42.790 1.00 82.94 92 MET A N 1
ATOM 730 C CA . MET A 1 92 ? -15.142 6.652 43.111 1.00 82.94 92 MET A CA 1
ATOM 731 C C . MET A 1 92 ? -14.823 6.667 44.613 1.00 82.94 92 MET A C 1
ATOM 733 O O . MET A 1 92 ? -13.900 5.974 45.036 1.00 82.94 92 MET A O 1
ATOM 737 N N . ALA A 1 93 ? -15.583 7.396 45.437 1.00 85.06 93 ALA A N 1
ATOM 738 C CA . ALA A 1 93 ? -15.363 7.419 46.884 1.00 85.06 93 ALA A CA 1
ATOM 739 C C . ALA A 1 93 ? -15.754 6.092 47.556 1.00 85.06 93 ALA A C 1
ATOM 741 O O . ALA A 1 93 ? -15.094 5.662 48.501 1.00 85.06 93 ALA A O 1
ATOM 742 N N . VAL A 1 94 ? -16.812 5.437 47.068 1.00 87.12 94 VAL A N 1
ATOM 743 C CA . VAL A 1 94 ? -17.279 4.138 47.581 1.00 87.12 94 VAL A CA 1
ATOM 744 C C . VAL A 1 94 ? -16.486 3.006 46.929 1.00 87.12 94 VAL A C 1
ATOM 746 O O . VAL A 1 94 ? -15.955 2.147 47.630 1.00 87.12 94 VAL A O 1
ATOM 749 N N . LEU A 1 95 ? -16.309 3.060 45.604 1.00 85.50 95 LEU A N 1
ATOM 750 C CA . LEU A 1 95 ? -15.508 2.092 44.845 1.00 85.50 95 LEU A CA 1
ATOM 751 C C . LEU A 1 95 ? -14.053 2.034 45.323 1.00 85.50 95 LEU A C 1
ATOM 753 O O . LEU A 1 95 ? -13.501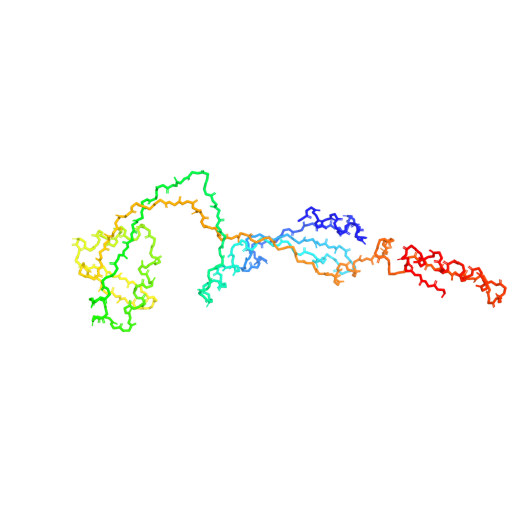 0.948 45.474 1.00 85.50 95 LEU A O 1
ATOM 757 N N . GLY A 1 96 ? -13.440 3.187 45.604 1.00 84.00 96 GLY A N 1
ATOM 758 C CA . GLY A 1 96 ? -12.066 3.261 46.099 1.00 84.00 96 GLY A CA 1
ATOM 759 C C . GLY A 1 96 ? -11.892 2.706 47.515 1.00 84.00 96 GLY A C 1
ATOM 760 O O . GLY A 1 96 ? -10.844 2.137 47.815 1.00 84.00 96 GLY A O 1
ATOM 761 N N . LYS A 1 97 ? -12.911 2.827 48.377 1.00 87.12 97 LYS A N 1
ATOM 762 C CA . LYS A 1 97 ? -12.885 2.249 49.731 1.00 87.12 97 LYS A CA 1
ATOM 763 C C . LYS A 1 97 ? -13.003 0.727 49.702 1.00 87.12 97 LYS A C 1
ATOM 765 O O . LYS A 1 97 ? -12.254 0.064 50.414 1.00 87.12 97 LYS A O 1
ATOM 770 N N . GLU A 1 98 ? -13.892 0.202 48.861 1.00 87.69 98 GLU A N 1
ATOM 771 C CA . GLU A 1 98 ? -14.164 -1.236 48.775 1.00 87.69 98 GLU A CA 1
ATOM 772 C C . GLU A 1 98 ? -13.071 -1.986 47.994 1.00 87.69 98 GLU A C 1
ATOM 774 O O . GLU A 1 98 ? -12.493 -2.951 48.488 1.00 87.69 98 GLU A O 1
ATOM 779 N N . PHE A 1 99 ? -12.729 -1.509 46.791 1.00 86.00 99 PHE A N 1
ATOM 780 C CA . PHE A 1 99 ? -11.891 -2.246 45.833 1.00 86.00 99 PHE A CA 1
ATOM 781 C C . PHE A 1 99 ? -10.457 -1.709 45.706 1.00 86.00 99 PHE A C 1
ATOM 783 O O . PHE A 1 99 ? -9.626 -2.315 45.031 1.00 86.00 99 PHE A O 1
ATOM 790 N N . LYS A 1 100 ? -10.123 -0.589 46.365 1.00 88.19 100 LYS A N 1
ATOM 791 C CA . LYS A 1 100 ? -8.766 -0.008 46.430 1.00 88.19 100 LYS A CA 1
ATOM 792 C C . LYS A 1 100 ? -8.083 0.077 45.053 1.00 88.19 100 LYS A C 1
ATOM 794 O O . LYS A 1 100 ? -8.454 0.910 44.229 1.00 88.19 100 LYS A O 1
ATOM 799 N N . LYS A 1 101 ? -7.081 -0.775 44.799 1.00 85.25 101 LYS A N 1
ATOM 800 C CA . LYS A 1 101 ? -6.294 -0.819 43.554 1.00 85.25 101 LYS A CA 1
ATOM 801 C C . LYS A 1 101 ? -7.129 -1.217 42.330 1.00 85.25 101 LYS A C 1
ATOM 803 O O . LYS A 1 101 ? -6.835 -0.763 41.228 1.00 85.25 101 LYS A O 1
ATOM 808 N N . ASP A 1 102 ? -8.193 -1.992 42.530 1.00 85.81 102 ASP A N 1
ATOM 809 C CA . ASP A 1 102 ? -9.050 -2.504 41.458 1.00 85.81 102 ASP A CA 1
ATOM 810 C C . ASP A 1 102 ? -10.155 -1.511 41.060 1.00 85.81 102 ASP A C 1
ATOM 812 O O . ASP A 1 102 ? -10.747 -1.637 39.991 1.00 85.81 102 ASP A O 1
ATOM 816 N N . ALA A 1 103 ? -10.367 -0.439 41.837 1.00 85.12 103 ALA A N 1
ATOM 817 C CA . ALA A 1 103 ? -11.351 0.599 41.519 1.00 85.12 103 ALA A CA 1
ATOM 818 C C . ALA A 1 103 ? -11.100 1.259 40.149 1.00 85.12 103 ALA A C 1
ATOM 820 O O . ALA A 1 103 ? -12.046 1.537 39.414 1.00 85.12 103 ALA A O 1
ATOM 821 N N . LYS A 1 104 ? -9.827 1.462 39.770 1.00 84.44 104 LYS A N 1
ATOM 822 C CA . LYS A 1 104 ? -9.463 1.992 38.443 1.00 84.44 104 LYS A CA 1
ATOM 823 C C . LYS A 1 104 ? -9.757 1.001 37.312 1.00 84.44 104 LYS A C 1
ATOM 825 O O . LYS A 1 104 ? -10.185 1.429 36.245 1.00 84.44 104 LYS A O 1
ATOM 830 N N . ARG A 1 105 ? -9.561 -0.305 37.544 1.00 86.25 105 ARG A N 1
ATOM 831 C CA . ARG A 1 105 ? -9.883 -1.363 36.566 1.00 86.25 105 ARG A CA 1
ATOM 832 C C . ARG A 1 105 ? -11.390 -1.425 36.324 1.00 86.25 105 ARG A C 1
ATOM 834 O O . ARG A 1 105 ? -11.825 -1.415 35.179 1.00 86.25 105 ARG A O 1
ATOM 841 N N . ILE A 1 106 ? -12.179 -1.388 37.399 1.00 85.25 106 ILE A N 1
ATOM 842 C CA . ILE A 1 106 ? -13.646 -1.367 37.332 1.00 85.25 106 ILE A CA 1
ATOM 843 C C . ILE A 1 106 ? -14.142 -0.105 36.615 1.00 85.25 106 ILE A C 1
ATOM 845 O O . ILE A 1 106 ? -15.012 -0.196 35.758 1.00 85.25 106 ILE A O 1
ATOM 849 N N . GLN A 1 107 ? -13.576 1.069 36.916 1.00 85.31 107 GLN A N 1
ATOM 850 C CA . GLN A 1 107 ? -13.934 2.317 36.234 1.00 85.31 107 GLN A CA 1
ATOM 851 C C . GLN A 1 107 ? -13.688 2.233 34.722 1.00 85.31 107 GLN A C 1
ATOM 853 O O . GLN A 1 107 ? -14.556 2.622 33.942 1.00 85.31 107 GLN A O 1
ATOM 858 N N . ALA A 1 108 ? -12.521 1.730 34.312 1.00 84.06 108 ALA A N 1
ATOM 859 C CA . ALA A 1 108 ? -12.187 1.570 32.901 1.00 84.06 108 ALA A CA 1
ATOM 860 C C . ALA A 1 108 ? -13.143 0.592 32.200 1.00 84.06 108 ALA A C 1
ATOM 862 O O . ALA A 1 108 ? -13.610 0.886 31.103 1.00 84.06 108 ALA A O 1
ATOM 863 N N . ALA A 1 109 ? -13.491 -0.518 32.857 1.00 85.38 109 ALA A N 1
ATOM 864 C CA . ALA A 1 109 ? -14.446 -1.487 32.329 1.00 85.38 109 ALA A CA 1
ATOM 865 C C . ALA A 1 109 ? -15.862 -0.900 32.195 1.00 85.38 109 ALA A C 1
ATOM 867 O O . ALA A 1 109 ? -16.485 -1.055 31.151 1.00 85.38 109 ALA A O 1
ATOM 868 N N . LEU A 1 110 ? -16.350 -0.166 33.204 1.00 84.69 110 LEU A N 1
ATOM 869 C CA . LEU A 1 110 ? -17.667 0.487 33.165 1.00 84.69 110 LEU A CA 1
ATOM 870 C C . LEU A 1 110 ? -17.769 1.546 32.060 1.00 84.69 110 LEU A C 1
ATOM 872 O O . LEU A 1 110 ? -18.830 1.696 31.463 1.00 84.69 110 LEU A O 1
ATOM 876 N N . ALA A 1 111 ? -16.678 2.261 31.775 1.00 82.06 111 ALA A N 1
ATOM 877 C CA . ALA A 1 111 ? -16.632 3.260 30.707 1.00 82.06 111 ALA A CA 1
ATOM 878 C C . ALA A 1 111 ? -16.643 2.650 29.292 1.00 82.06 111 ALA A C 1
ATOM 880 O O . ALA A 1 111 ? -16.925 3.361 28.332 1.00 82.06 111 ALA A O 1
ATOM 881 N N . GLN A 1 112 ? -16.324 1.359 29.155 1.00 81.06 112 GLN A N 1
ATOM 882 C CA . GLN A 1 112 ? -16.302 0.637 27.877 1.00 81.06 112 GLN A CA 1
ATOM 883 C C . GLN A 1 112 ? -17.561 -0.214 27.640 1.00 81.06 112 GLN A C 1
ATOM 885 O O . GLN A 1 112 ? -17.651 -0.878 26.607 1.00 81.06 112 GLN A O 1
ATOM 890 N N . LEU A 1 113 ? -18.524 -0.220 28.571 1.00 83.38 113 LEU A N 1
ATOM 891 C CA . LEU A 1 113 ? -19.758 -0.988 28.415 1.00 83.38 113 LEU A CA 1
ATOM 892 C C . LEU A 1 113 ? -20.665 -0.376 27.332 1.00 83.38 113 LEU A C 1
ATOM 894 O O . LEU A 1 113 ? -20.887 0.836 27.342 1.00 83.38 113 LEU A O 1
ATOM 898 N N . PRO A 1 114 ? -21.229 -1.199 26.433 1.00 81.25 114 PRO A N 1
ATOM 899 C CA . PRO A 1 114 ? -22.232 -0.747 25.474 1.00 81.25 114 PRO A CA 1
ATOM 900 C C . PRO A 1 114 ? -23.580 -0.450 26.163 1.00 81.25 114 PRO A C 1
ATOM 902 O O . PRO A 1 114 ? -23.852 -0.943 27.261 1.00 81.25 114 PRO A O 1
ATOM 905 N N . GLU A 1 115 ? -24.425 0.382 25.538 1.00 81.06 115 GLU A N 1
ATOM 906 C CA . GLU A 1 115 ? -25.675 0.878 26.150 1.00 81.06 115 GLU A CA 1
ATOM 907 C C . GLU A 1 115 ? -26.632 -0.241 26.580 1.00 81.06 115 GLU A C 1
ATOM 909 O O . GLU A 1 115 ? -27.231 -0.161 27.652 1.00 81.06 115 GLU A O 1
ATOM 914 N N . ASP A 1 116 ? -26.729 -1.313 25.796 1.00 82.62 116 ASP A N 1
ATOM 915 C CA . ASP A 1 116 ? -27.537 -2.498 26.100 1.00 82.62 116 ASP A CA 1
ATOM 916 C C . ASP A 1 116 ? -27.112 -3.165 27.420 1.00 82.62 116 ASP A C 1
ATOM 918 O O . ASP A 1 116 ? -27.956 -3.553 28.235 1.00 82.62 116 ASP A O 1
ATOM 922 N N . GLN A 1 117 ? -25.805 -3.236 27.681 1.00 82.12 117 GLN A N 1
ATOM 923 C CA . GLN A 1 117 ? -25.270 -3.770 28.934 1.00 82.12 117 GLN A CA 1
ATOM 924 C C . GLN A 1 117 ? -25.437 -2.802 30.105 1.00 82.12 117 GLN A C 1
ATOM 926 O O . GLN A 1 117 ? -25.654 -3.249 31.232 1.00 82.12 117 GLN A O 1
ATOM 931 N N . VAL A 1 118 ? -25.391 -1.488 29.870 1.00 84.00 118 VAL A N 1
ATOM 932 C CA . VAL A 1 118 ? -25.673 -0.493 30.920 1.00 84.00 118 VAL A CA 1
ATOM 933 C C . VAL A 1 118 ? -27.143 -0.561 31.349 1.00 84.00 118 VAL A C 1
ATOM 935 O O . VAL A 1 118 ? -27.444 -0.481 32.544 1.00 84.00 118 VAL A O 1
ATOM 938 N N . GLU A 1 119 ? -28.067 -0.775 30.411 1.00 84.06 119 GLU A N 1
ATOM 939 C CA . GLU A 1 119 ? -29.481 -0.994 30.730 1.00 84.06 119 GLU A CA 1
ATOM 940 C C . GLU A 1 119 ? -29.722 -2.315 31.471 1.00 84.06 119 GLU A C 1
ATOM 942 O O . GLU A 1 119 ? -30.517 -2.357 32.418 1.00 84.06 119 GLU A O 1
ATOM 947 N N . ALA A 1 120 ? -29.032 -3.390 31.074 1.00 84.62 120 ALA A N 1
ATOM 948 C CA . ALA A 1 120 ? -29.077 -4.667 31.784 1.00 84.62 120 ALA A CA 1
ATOM 949 C C . ALA A 1 120 ? -28.560 -4.521 33.226 1.00 84.62 120 ALA A C 1
ATOM 951 O O . ALA A 1 120 ? -29.222 -4.970 34.164 1.00 84.62 120 ALA A O 1
ATOM 952 N N . LEU A 1 121 ? -27.448 -3.802 33.408 1.00 84.50 121 LEU A N 1
ATOM 953 C CA . LEU A 1 121 ? -26.888 -3.463 34.715 1.00 84.50 121 LEU A CA 1
ATOM 954 C C . LEU A 1 121 ? -27.893 -2.681 35.572 1.00 84.50 121 LEU A C 1
ATOM 956 O O . LEU A 1 121 ? -28.059 -2.991 36.752 1.00 84.50 121 LEU A O 1
ATOM 960 N N . GLU A 1 122 ? -28.606 -1.699 35.005 1.00 84.25 122 GLU A N 1
ATOM 961 C CA . GLU A 1 122 ? -29.632 -0.946 35.742 1.00 84.25 122 GLU A CA 1
ATOM 962 C C . GLU A 1 122 ? -30.773 -1.857 36.222 1.00 84.25 122 GLU A C 1
ATOM 964 O O . GLU A 1 122 ? -31.218 -1.756 37.372 1.00 84.25 122 GLU A O 1
ATOM 969 N N . LYS A 1 123 ? -31.252 -2.749 35.346 1.00 85.69 123 LYS A N 1
ATOM 970 C CA . LYS A 1 123 ? -32.331 -3.695 35.664 1.00 85.69 123 LYS A CA 1
ATOM 971 C C . LYS A 1 123 ? -31.908 -4.674 36.754 1.00 85.69 123 LYS A C 1
ATOM 973 O O . LYS A 1 123 ? -32.662 -4.884 37.704 1.00 85.69 123 LYS A O 1
ATOM 978 N N . GLU A 1 124 ? -30.707 -5.232 36.655 1.00 85.06 124 GLU A N 1
ATOM 979 C CA . GLU A 1 124 ? -30.202 -6.211 37.616 1.00 85.06 124 GLU A CA 1
ATOM 980 C C . GLU A 1 124 ? -29.899 -5.581 38.983 1.00 85.06 124 GLU A C 1
ATOM 982 O O . GLU A 1 124 ? -30.231 -6.164 40.017 1.00 85.06 124 GLU A O 1
ATOM 987 N N . LEU A 1 125 ? -29.391 -4.343 39.016 1.00 85.19 125 LEU A N 1
ATOM 988 C CA . LEU A 1 125 ? -29.228 -3.592 40.265 1.00 85.19 125 LEU A CA 1
ATOM 989 C C . LEU A 1 125 ? -30.565 -3.319 40.966 1.00 85.19 125 LEU A C 1
ATOM 991 O O . LEU A 1 125 ? -30.618 -3.373 42.194 1.00 85.19 125 LEU A O 1
ATOM 995 N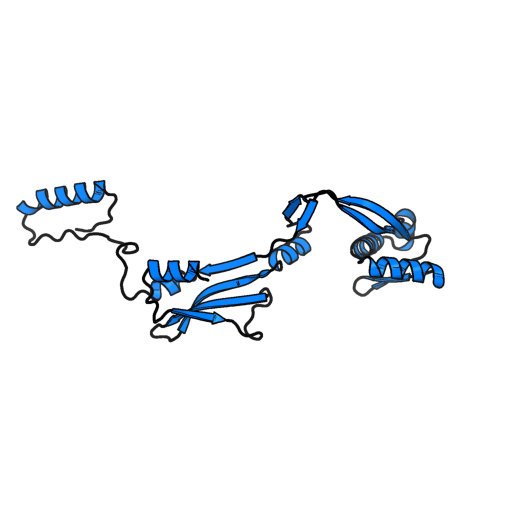 N . LYS A 1 126 ? -31.643 -3.051 40.217 1.00 82.75 126 LYS A N 1
ATOM 996 C CA . LYS A 1 126 ? -32.985 -2.844 40.791 1.00 82.75 126 LYS A CA 1
ATOM 997 C C . LYS A 1 126 ? -33.641 -4.144 41.256 1.00 82.75 126 LYS A C 1
ATOM 999 O O . LYS A 1 126 ? -34.347 -4.121 42.258 1.00 82.75 126 LYS A O 1
ATOM 1004 N N . ALA A 1 127 ? -33.423 -5.251 40.545 1.00 84.56 127 ALA A N 1
ATOM 1005 C CA . ALA A 1 127 ? -34.034 -6.540 40.867 1.00 84.56 127 ALA A CA 1
ATOM 1006 C C . ALA A 1 127 ? -33.316 -7.270 42.015 1.00 84.56 127 ALA A C 1
ATOM 1008 O O . ALA A 1 127 ? -33.961 -7.725 42.955 1.00 84.56 127 ALA A O 1
ATOM 1009 N N . ASN A 1 128 ? -31.984 -7.353 41.952 1.00 80.31 128 ASN A N 1
ATOM 1010 C CA . ASN A 1 128 ? -31.177 -8.206 42.831 1.00 80.31 128 ASN A CA 1
ATOM 1011 C C . ASN A 1 128 ? -30.300 -7.412 43.815 1.00 80.31 128 ASN A C 1
ATOM 1013 O O . ASN A 1 128 ? -29.620 -8.004 44.653 1.00 80.31 128 ASN A O 1
ATOM 1017 N N . GLY A 1 129 ? -30.257 -6.078 43.706 1.00 79.88 129 GLY A N 1
ATOM 1018 C CA . GLY A 1 129 ? -29.442 -5.207 44.563 1.00 79.88 129 GLY A CA 1
ATOM 1019 C C . GLY A 1 129 ? -27.934 -5.248 44.280 1.00 79.88 129 GLY A C 1
ATOM 1020 O O . GLY A 1 129 ? -27.179 -4.461 44.858 1.00 79.88 129 GLY A O 1
ATOM 1021 N N . SER A 1 130 ? -27.475 -6.134 43.388 1.00 84.00 130 SER A N 1
ATOM 1022 C CA . SER A 1 130 ? -26.074 -6.227 42.977 1.00 84.00 130 SER A CA 1
ATOM 1023 C C . SER A 1 130 ? -25.904 -6.740 41.552 1.00 84.00 130 SER A C 1
ATOM 1025 O O . SER A 1 130 ? -26.646 -7.625 41.142 1.00 84.00 130 SER A O 1
ATOM 1027 N N . TYR A 1 131 ? -24.883 -6.243 40.859 1.00 85.50 131 TYR A N 1
ATOM 1028 C CA . TYR A 1 131 ? -24.468 -6.663 39.522 1.00 85.50 131 TYR A CA 1
ATOM 1029 C C . TYR A 1 131 ? -23.059 -7.253 39.574 1.00 85.50 131 TYR A C 1
ATOM 1031 O O . TYR A 1 131 ? -22.182 -6.708 40.250 1.00 85.50 131 TYR A O 1
ATOM 1039 N N . LYS A 1 132 ? -22.826 -8.359 38.871 1.00 86.19 132 LYS A N 1
ATOM 1040 C CA . LYS A 1 132 ? -21.508 -8.995 38.786 1.00 86.19 132 LYS A CA 1
ATOM 1041 C C . LYS A 1 132 ? -20.807 -8.543 37.511 1.00 86.19 132 LYS A C 1
ATOM 1043 O O . LYS A 1 132 ? -21.148 -8.985 36.420 1.00 86.19 132 LYS A O 1
ATOM 1048 N N . LEU A 1 133 ? -19.820 -7.662 37.649 1.00 84.75 133 LEU A N 1
ATOM 1049 C CA . LEU A 1 133 ? -18.995 -7.235 36.524 1.00 84.75 133 LEU A CA 1
ATOM 1050 C C . LEU A 1 133 ? -17.767 -8.131 36.427 1.00 84.75 133 LEU A C 1
ATOM 1052 O O . LEU A 1 133 ? -16.943 -8.170 37.342 1.00 84.75 133 LEU A O 1
ATOM 1056 N N . LYS A 1 134 ? -17.626 -8.812 35.294 1.00 83.12 134 LYS A N 1
ATOM 1057 C CA . LYS A 1 134 ? -16.420 -9.565 34.972 1.00 83.12 134 LYS A CA 1
ATOM 1058 C C . LYS A 1 134 ? -15.407 -8.637 34.306 1.00 83.12 134 LYS A C 1
ATOM 1060 O O . LYS A 1 134 ? -15.691 -8.081 33.248 1.00 83.12 134 LYS A O 1
ATOM 1065 N N . VAL A 1 135 ? -14.242 -8.475 34.926 1.00 81.94 135 VAL A N 1
ATOM 1066 C CA . VAL A 1 135 ? -13.112 -7.725 34.363 1.00 81.94 135 VAL A CA 1
ATOM 1067 C C . VAL A 1 135 ? -11.919 -8.672 34.329 1.00 81.94 135 VAL A C 1
ATOM 1069 O O . VAL A 1 135 ? -11.432 -9.111 35.368 1.00 81.94 135 VAL A O 1
ATOM 1072 N N . ASP A 1 136 ? -11.465 -9.016 33.126 1.00 78.31 136 ASP A N 1
ATOM 1073 C CA . ASP A 1 136 ? -10.437 -10.035 32.887 1.00 78.31 136 ASP A CA 1
ATOM 1074 C C . ASP A 1 136 ? -10.825 -11.417 33.472 1.00 78.31 136 ASP A C 1
ATOM 1076 O O . ASP A 1 136 ? -11.791 -12.046 33.026 1.00 78.31 136 ASP A O 1
ATOM 1080 N N . ALA A 1 137 ? -10.070 -11.898 34.467 1.00 78.38 137 ALA A N 1
ATOM 1081 C CA . ALA A 1 137 ? -10.305 -13.147 35.192 1.00 78.38 137 ALA A CA 1
ATOM 1082 C C . ALA A 1 137 ? -11.073 -12.953 36.514 1.00 78.38 137 ALA A C 1
ATOM 1084 O O . ALA A 1 137 ? -11.485 -13.941 37.122 1.00 78.38 137 ALA A O 1
ATOM 1085 N N . ASP A 1 138 ? -11.283 -11.705 36.943 1.00 83.69 138 ASP A N 1
ATOM 1086 C CA . ASP A 1 138 ? -11.859 -11.369 38.243 1.00 83.69 138 ASP A CA 1
ATOM 1087 C C . ASP A 1 138 ? -13.346 -10.994 38.109 1.00 83.69 138 ASP A C 1
ATOM 1089 O O . ASP A 1 138 ? -13.775 -10.376 37.130 1.00 83.69 138 ASP A O 1
ATOM 1093 N N . GLU A 1 139 ? -14.149 -11.350 39.114 1.00 87.75 139 GLU A N 1
ATOM 1094 C CA . GLU A 1 139 ? -15.567 -10.988 39.198 1.00 87.75 139 GLU A CA 1
ATOM 1095 C C . GLU A 1 139 ? -15.790 -10.016 40.365 1.00 87.75 139 GLU A C 1
ATOM 1097 O O . GLU A 1 139 ? -15.518 -10.337 41.524 1.00 87.75 139 GLU A O 1
ATOM 1102 N N . PHE A 1 140 ? -16.299 -8.821 40.061 1.00 86.19 140 PHE A N 1
ATOM 1103 C CA . PHE A 1 140 ? -16.540 -7.762 41.039 1.00 86.19 140 PHE A CA 1
ATOM 1104 C C . PHE A 1 140 ? -18.037 -7.574 41.277 1.00 86.19 140 PHE A C 1
ATOM 1106 O O . PHE A 1 140 ? -18.814 -7.375 40.342 1.00 86.19 140 PHE A O 1
ATOM 1113 N N . LYS A 1 141 ? -18.450 -7.600 42.548 1.00 87.44 141 LYS A N 1
ATOM 1114 C CA . LYS A 1 141 ? -19.843 -7.377 42.949 1.00 87.44 141 LYS A CA 1
ATOM 1115 C C . LYS A 1 141 ? -20.104 -5.884 43.153 1.00 87.44 141 LYS A C 1
ATOM 1117 O O . LYS A 1 141 ? -19.649 -5.297 44.129 1.00 87.44 141 LYS A O 1
ATOM 1122 N N . LEU A 1 142 ? -20.866 -5.282 42.250 1.00 85.44 142 LEU A N 1
ATOM 1123 C CA . LEU A 1 142 ? -21.205 -3.861 42.256 1.00 85.44 142 LEU A CA 1
ATOM 1124 C C . LEU A 1 142 ? -22.604 -3.666 42.836 1.00 85.44 142 LEU A C 1
ATOM 1126 O O . LEU A 1 142 ? -23.501 -4.463 42.583 1.00 85.44 142 LEU A O 1
ATOM 1130 N N . THR A 1 143 ? -22.795 -2.615 43.627 1.00 86.44 143 THR A N 1
ATOM 1131 C CA . THR A 1 143 ? -24.076 -2.297 44.285 1.00 86.44 143 THR A CA 1
ATOM 1132 C C . THR A 1 143 ? -24.601 -0.935 43.834 1.00 86.44 143 THR A C 1
ATOM 1134 O O . THR A 1 143 ? -23.854 -0.121 43.289 1.00 86.44 143 THR A O 1
ATOM 1137 N N . ALA A 1 144 ? -25.876 -0.642 44.108 1.00 82.69 144 ALA A N 1
ATOM 1138 C CA . ALA A 1 144 ? -26.501 0.636 43.745 1.00 82.69 144 ALA A CA 1
ATOM 1139 C C . ALA A 1 144 ? -25.840 1.868 44.406 1.00 82.69 144 ALA A C 1
ATOM 1141 O O . ALA A 1 144 ? -25.933 2.976 43.886 1.00 82.69 144 ALA A O 1
ATOM 1142 N N . ALA A 1 145 ? -25.130 1.689 45.527 1.00 82.44 145 ALA A N 1
ATOM 1143 C CA . ALA A 1 145 ? -24.352 2.757 46.163 1.00 82.44 145 ALA A CA 1
ATOM 1144 C C . ALA A 1 145 ? -23.038 3.072 45.418 1.00 82.44 145 ALA A C 1
ATOM 1146 O O . ALA A 1 145 ? -22.461 4.149 45.587 1.00 82.44 145 ALA A O 1
ATOM 1147 N N . MET A 1 146 ? -22.552 2.127 44.607 1.00 83.75 146 MET A N 1
ATOM 1148 C CA . MET A 1 146 ? -21.286 2.225 43.878 1.00 83.75 146 MET A CA 1
ATOM 1149 C C . MET A 1 146 ? -21.469 2.768 42.460 1.00 83.75 146 MET A C 1
ATOM 1151 O O . MET A 1 146 ? -20.525 3.340 41.922 1.00 83.75 146 MET A O 1
ATOM 1155 N N . ILE A 1 147 ? -22.644 2.591 41.847 1.00 84.31 147 ILE A N 1
ATOM 1156 C CA . ILE A 1 147 ? -22.903 2.959 40.448 1.00 84.31 147 ILE A CA 1
ATOM 1157 C C . ILE A 1 147 ? -24.276 3.598 40.321 1.00 84.31 147 ILE A C 1
ATOM 1159 O O . ILE A 1 147 ? -25.281 3.030 40.745 1.00 84.31 147 ILE A O 1
ATOM 1163 N N . THR A 1 148 ? -24.321 4.755 39.670 1.00 84.00 148 THR A N 1
ATOM 1164 C CA . THR A 1 148 ? -25.567 5.407 39.267 1.00 84.00 148 THR A CA 1
ATOM 1165 C C . THR A 1 148 ? -25.631 5.468 37.751 1.00 84.00 148 THR A C 1
ATOM 1167 O O . THR A 1 148 ? -24.702 5.954 37.115 1.00 84.00 148 THR A O 1
ATOM 1170 N N . VAL A 1 149 ? -26.730 5.015 37.156 1.00 85.06 149 VAL A N 1
ATOM 1171 C CA . VAL A 1 149 ? -26.948 5.171 35.713 1.00 85.06 149 VAL A CA 1
ATOM 1172 C C . VAL A 1 149 ? -27.461 6.582 35.442 1.00 85.06 149 VAL A C 1
ATOM 1174 O O . VAL A 1 149 ? -28.468 7.003 36.014 1.00 85.06 149 VAL A O 1
ATOM 1177 N N . LYS A 1 150 ? -26.755 7.333 34.594 1.00 83.38 150 LYS A N 1
ATOM 1178 C CA . LYS A 1 150 ? -27.150 8.681 34.172 1.00 83.38 150 LYS A CA 1
ATOM 1179 C C . LYS A 1 150 ? -27.578 8.649 32.711 1.00 83.38 150 LYS A C 1
ATOM 1181 O O . LYS A 1 150 ? -26.809 8.245 31.847 1.00 83.38 150 LYS A O 1
ATOM 1186 N N . ARG A 1 151 ? -28.792 9.132 32.444 1.00 86.75 151 ARG A N 1
ATOM 1187 C CA . ARG A 1 151 ? -29.293 9.391 31.090 1.00 86.75 151 ARG A CA 1
ATOM 1188 C C . ARG A 1 151 ? -29.135 10.875 30.800 1.00 86.75 151 ARG A C 1
ATOM 1190 O O . ARG A 1 151 ? -29.750 11.692 31.483 1.00 86.75 151 ARG A O 1
ATOM 1197 N N . THR A 1 152 ? -28.293 11.219 29.835 1.00 82.62 152 THR A N 1
ATOM 1198 C CA . THR A 1 152 ? -28.056 12.615 29.447 1.00 82.62 152 THR A CA 1
ATOM 1199 C C . THR A 1 152 ? -28.199 12.754 27.946 1.00 82.62 152 THR A C 1
ATOM 1201 O O . THR A 1 152 ? -27.661 11.952 27.191 1.00 82.62 152 THR A O 1
ATOM 1204 N N . THR A 1 153 ? -28.884 13.798 27.503 1.00 83.88 153 THR A N 1
ATOM 1205 C CA . THR A 1 153 ? -28.947 14.153 26.089 1.00 83.88 153 THR A CA 1
ATOM 1206 C C . THR A 1 153 ? -27.753 15.045 25.752 1.00 83.88 153 THR A C 1
ATOM 1208 O O . THR A 1 153 ? -27.618 16.137 26.309 1.00 83.88 153 THR A O 1
ATOM 1211 N N . LYS A 1 154 ? -26.857 14.578 24.876 1.00 83.06 154 LYS A N 1
ATOM 1212 C CA . LYS A 1 154 ? -25.690 15.341 24.407 1.00 83.06 154 LYS A CA 1
ATOM 1213 C C . LYS A 1 154 ? -25.913 15.763 22.953 1.00 83.06 154 LYS A C 1
ATOM 1215 O O . LYS A 1 154 ? -26.263 14.947 22.102 1.00 83.06 154 LYS A O 1
ATOM 1220 N N . MET A 1 155 ? -25.700 17.048 22.675 1.00 85.50 155 MET A N 1
ATOM 1221 C CA . MET A 1 155 ? -25.665 17.586 21.314 1.00 85.50 155 MET A CA 1
ATOM 1222 C C . MET A 1 155 ? -24.304 17.277 20.694 1.00 85.50 155 MET A C 1
ATOM 1224 O O . MET A 1 155 ? -23.276 17.779 21.149 1.00 85.50 155 MET A O 1
ATOM 1228 N N . VAL A 1 156 ? -24.298 16.442 19.663 1.00 87.50 156 VAL A N 1
ATOM 1229 C CA . VAL A 1 156 ? -23.094 16.020 18.952 1.00 87.50 156 VAL A CA 1
ATOM 1230 C C . VAL A 1 156 ? -23.008 16.789 17.635 1.00 87.50 156 VAL A C 1
ATOM 1232 O O . VAL A 1 156 ? -23.906 16.712 16.798 1.00 87.50 156 VAL A O 1
ATOM 1235 N N . HIS A 1 157 ? -21.925 17.548 17.459 1.00 91.06 157 HIS A N 1
ATOM 1236 C CA . HIS A 1 157 ? -21.653 18.336 16.247 1.00 91.06 157 HIS A CA 1
ATOM 1237 C C . HIS A 1 157 ? -20.714 17.620 15.266 1.00 91.06 157 HIS A C 1
ATOM 1239 O O . HIS A 1 157 ? -20.680 17.949 14.078 1.00 91.06 157 HIS A O 1
ATOM 1245 N N . VAL A 1 158 ? -19.937 16.658 15.764 1.00 92.56 158 VAL A N 1
ATOM 1246 C CA . VAL A 1 158 ? -18.942 15.907 14.999 1.00 92.56 158 VAL A CA 1
ATOM 1247 C C . VAL A 1 158 ? -19.129 14.417 15.230 1.00 92.56 158 VAL A C 1
ATOM 1249 O O . VAL A 1 158 ? -19.382 13.975 16.346 1.00 92.56 158 VAL A O 1
ATOM 1252 N N . GLU A 1 159 ? -19.021 13.652 14.159 1.00 90.06 159 GLU A N 1
ATOM 1253 C CA . GLU A 1 159 ? -18.936 12.204 14.186 1.00 90.06 159 GLU A CA 1
ATOM 1254 C C . GLU A 1 159 ? -17.465 11.805 14.189 1.00 90.06 159 GLU A C 1
ATOM 1256 O O . GLU A 1 159 ? -16.675 12.273 13.367 1.00 90.06 159 GLU A O 1
ATOM 1261 N N . GLU A 1 160 ? -17.104 10.934 15.117 1.00 91.81 160 GLU A N 1
ATOM 1262 C CA . GLU A 1 160 ? -15.772 10.365 15.173 1.00 91.81 160 GLU A CA 1
ATOM 1263 C C . GLU A 1 160 ? -15.707 9.073 14.370 1.00 91.81 160 GLU A C 1
ATOM 1265 O O . GLU A 1 160 ? -16.569 8.204 14.494 1.00 91.81 160 GLU A O 1
ATOM 1270 N N . ILE A 1 161 ? -14.669 8.947 13.548 1.00 94.00 161 ILE A N 1
ATOM 1271 C CA . ILE A 1 161 ? -14.503 7.826 12.631 1.00 94.00 161 ILE A CA 1
ATOM 1272 C C . ILE A 1 161 ? -13.067 7.326 12.739 1.00 94.00 161 ILE A C 1
ATOM 1274 O O . ILE A 1 161 ? -12.122 8.108 12.627 1.00 94.00 161 ILE A O 1
ATOM 1278 N N . THR A 1 162 ? -12.889 6.016 12.901 1.00 94.62 162 THR A N 1
ATOM 1279 C CA . THR A 1 162 ? -11.591 5.373 12.666 1.00 94.62 162 THR A CA 1
ATOM 1280 C C . THR A 1 162 ? -11.452 5.130 11.163 1.00 94.62 162 THR A C 1
ATOM 1282 O O . THR A 1 162 ? -12.279 4.408 10.605 1.00 94.62 162 THR A O 1
ATOM 1285 N N . PRO A 1 163 ? -10.473 5.744 10.476 1.00 95.75 163 PRO A N 1
ATOM 1286 C CA . PRO A 1 163 ? -10.343 5.606 9.030 1.00 95.75 163 PRO A CA 1
ATOM 1287 C C . PRO A 1 163 ? -10.048 4.168 8.595 1.00 95.75 163 PRO A C 1
ATOM 1289 O O . PRO A 1 163 ? -9.173 3.509 9.155 1.00 95.75 163 PRO A O 1
ATOM 1292 N N . SER A 1 164 ? -10.733 3.732 7.537 1.00 95.88 164 SER A N 1
ATOM 1293 C CA . SER A 1 164 ? -10.396 2.509 6.808 1.00 95.88 164 SER A CA 1
ATOM 1294 C C . SER A 1 164 ? -9.146 2.727 5.954 1.00 95.88 164 SER A C 1
ATOM 1296 O O . SER A 1 164 ? -9.022 3.768 5.301 1.00 95.88 164 SER A O 1
ATOM 1298 N N . VAL A 1 165 ? -8.241 1.750 5.917 1.00 96.69 165 VAL A N 1
ATOM 1299 C CA . VAL A 1 165 ? -6.963 1.828 5.199 1.00 96.69 165 VAL A CA 1
ATOM 1300 C C . VAL A 1 165 ? -6.936 0.834 4.041 1.00 96.69 165 VAL A C 1
ATOM 1302 O O . VAL A 1 165 ? -7.010 -0.374 4.245 1.00 96.69 165 VAL A O 1
ATOM 1305 N N . ILE A 1 166 ? -6.761 1.355 2.824 1.00 96.81 166 ILE A N 1
ATOM 13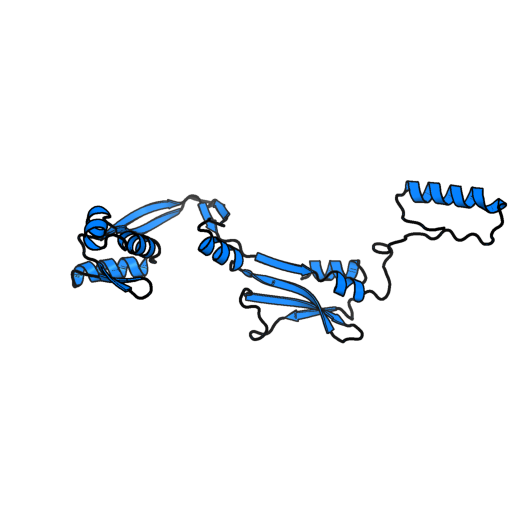06 C CA . ILE A 1 166 ? -6.420 0.559 1.640 1.00 96.81 166 ILE A CA 1
ATOM 1307 C C . ILE A 1 166 ? -4.926 0.719 1.368 1.00 96.81 166 ILE A C 1
ATOM 1309 O O . ILE A 1 166 ? -4.458 1.829 1.106 1.00 96.81 166 ILE A O 1
ATOM 1313 N N . GLU A 1 167 ? -4.187 -0.384 1.394 1.00 96.44 167 GLU A N 1
ATOM 1314 C CA . GLU A 1 167 ? -2.740 -0.412 1.215 1.00 96.44 167 GLU A CA 1
ATOM 1315 C C . GLU A 1 167 ? -2.355 -1.069 -0.119 1.00 96.44 167 GLU A C 1
ATOM 1317 O O . GLU A 1 167 ? -2.399 -2.293 -0.250 1.00 96.44 167 GLU A O 1
ATOM 1322 N N . PRO A 1 168 ? -1.935 -0.281 -1.123 1.00 96.94 168 PRO A N 1
ATOM 1323 C CA . PRO A 1 168 ? -1.214 -0.794 -2.276 1.00 96.94 168 PRO A CA 1
ATOM 1324 C C . PRO A 1 168 ? 0.295 -0.860 -1.975 1.00 96.94 168 PRO A C 1
ATOM 1326 O O . PRO A 1 168 ? 0.981 0.164 -1.960 1.00 96.94 168 PRO A O 1
ATOM 1329 N N . SER A 1 169 ? 0.820 -2.065 -1.772 1.00 97.12 169 SER A N 1
ATOM 1330 C CA . SER A 1 169 ? 2.229 -2.325 -1.459 1.00 97.12 169 SER A CA 1
ATOM 1331 C C . SER A 1 169 ? 2.985 -2.805 -2.696 1.00 97.12 169 SER A C 1
ATOM 1333 O O . SER A 1 169 ? 2.653 -3.841 -3.262 1.00 97.12 169 SER A O 1
ATOM 1335 N N . PHE A 1 170 ? 3.984 -2.042 -3.151 1.00 97.69 170 PHE A N 1
ATOM 1336 C CA . PHE A 1 170 ? 4.703 -2.306 -4.403 1.00 97.69 170 PHE A CA 1
ATOM 1337 C C . PHE A 1 170 ? 6.066 -2.956 -4.152 1.00 97.69 170 PHE A C 1
ATOM 1339 O O . PHE A 1 170 ? 7.003 -2.310 -3.677 1.00 97.69 170 PHE A O 1
ATOM 1346 N N . GLY A 1 171 ? 6.227 -4.203 -4.591 1.00 96.88 171 GLY A N 1
ATOM 1347 C CA . GLY A 1 171 ? 7.515 -4.888 -4.628 1.00 96.88 171 GLY A CA 1
ATOM 1348 C C . GLY A 1 171 ? 8.384 -4.400 -5.788 1.00 96.88 171 GLY A C 1
ATOM 1349 O O . GLY A 1 171 ? 8.536 -5.110 -6.781 1.00 96.88 171 GLY A O 1
ATOM 1350 N N . ILE A 1 172 ? 8.977 -3.205 -5.679 1.00 94.88 172 ILE A N 1
ATOM 1351 C CA . ILE A 1 172 ? 9.723 -2.550 -6.776 1.00 94.88 172 ILE A CA 1
ATOM 1352 C C . ILE A 1 172 ? 10.798 -3.457 -7.392 1.00 94.88 172 ILE A C 1
ATOM 1354 O O . ILE A 1 172 ? 10.932 -3.494 -8.611 1.00 94.88 172 ILE A O 1
ATOM 1358 N N . GLY A 1 173 ? 11.514 -4.248 -6.586 1.00 95.06 173 GLY A N 1
ATOM 1359 C CA . GLY A 1 173 ? 12.493 -5.219 -7.092 1.00 95.06 173 GLY A CA 1
ATOM 1360 C C . GLY A 1 173 ? 11.880 -6.279 -8.015 1.00 95.06 173 GLY A C 1
ATOM 1361 O O . GLY A 1 173 ? 12.424 -6.554 -9.083 1.00 95.06 173 GLY A O 1
ATOM 1362 N N . ARG A 1 174 ? 10.712 -6.824 -7.651 1.00 95.50 174 ARG A N 1
ATOM 1363 C CA . ARG A 1 174 ? 9.989 -7.812 -8.470 1.00 95.50 174 ARG A CA 1
ATOM 1364 C C . ARG A 1 174 ? 9.394 -7.174 -9.722 1.00 95.50 174 ARG A C 1
ATOM 1366 O O . ARG A 1 174 ? 9.489 -7.748 -10.804 1.00 95.50 174 ARG A O 1
ATOM 1373 N N . VAL A 1 175 ? 8.861 -5.956 -9.598 1.00 94.81 175 VAL A N 1
ATOM 1374 C CA . VAL A 1 175 ? 8.380 -5.175 -10.747 1.00 94.81 175 VAL A CA 1
ATOM 1375 C C . VAL A 1 175 ? 9.520 -4.935 -11.740 1.00 94.81 175 VAL A C 1
ATOM 1377 O O . VAL A 1 175 ? 9.353 -5.225 -12.921 1.00 94.81 175 VAL A O 1
ATOM 1380 N N . MET A 1 176 ? 10.694 -4.492 -11.279 1.00 93.12 176 MET A N 1
ATOM 1381 C CA . MET A 1 176 ? 11.862 -4.290 -12.145 1.00 93.12 176 MET A CA 1
ATOM 1382 C C . MET A 1 176 ? 12.342 -5.587 -12.795 1.00 93.12 176 MET A C 1
ATOM 1384 O O . MET A 1 176 ? 12.637 -5.595 -13.987 1.00 93.12 176 MET A O 1
ATOM 1388 N N . TYR A 1 177 ? 12.377 -6.686 -12.037 1.00 92.25 177 TYR A N 1
ATOM 1389 C CA . TYR A 1 177 ? 12.748 -8.002 -12.561 1.00 92.25 177 TYR A CA 1
ATOM 1390 C C . TYR A 1 177 ? 11.823 -8.468 -13.697 1.00 92.25 177 TYR A C 1
ATOM 1392 O O . TYR A 1 177 ? 12.257 -9.154 -14.618 1.00 92.25 177 TYR A O 1
ATOM 1400 N N . SER A 1 178 ? 10.551 -8.066 -13.664 1.00 89.69 178 SER A N 1
ATOM 1401 C CA . SER A 1 178 ? 9.582 -8.431 -14.698 1.00 89.69 178 SER A CA 1
ATOM 1402 C C . SER A 1 178 ? 9.779 -7.710 -16.042 1.00 89.69 178 SER A C 1
ATOM 1404 O O . SER A 1 178 ? 9.150 -8.082 -17.037 1.00 89.69 178 SER A O 1
ATOM 1406 N N . PHE A 1 179 ? 10.639 -6.685 -16.105 1.00 84.56 179 PHE A N 1
ATOM 1407 C CA . PHE A 1 179 ? 10.897 -5.945 -17.336 1.00 84.56 179 PHE A CA 1
ATOM 1408 C C . PHE A 1 179 ? 11.777 -6.752 -18.295 1.00 84.56 179 PHE A C 1
ATOM 1410 O O . PHE A 1 179 ? 12.937 -7.028 -18.016 1.00 84.56 179 PHE A O 1
ATOM 1417 N N . LEU A 1 180 ? 11.245 -7.063 -19.478 1.00 73.31 180 LEU A N 1
ATOM 1418 C CA . LEU A 1 180 ? 12.037 -7.630 -20.579 1.00 73.31 180 LEU A CA 1
ATOM 1419 C C . LEU A 1 180 ? 12.699 -6.549 -21.441 1.00 73.31 180 LEU A C 1
ATOM 1421 O O . LEU A 1 180 ? 13.741 -6.782 -22.043 1.00 73.31 180 LEU A O 1
ATOM 1425 N N . ALA A 1 181 ? 12.087 -5.367 -21.506 1.00 80.56 181 ALA A N 1
ATOM 1426 C CA . ALA A 1 181 ? 12.600 -4.206 -22.214 1.00 80.56 181 ALA A CA 1
ATOM 1427 C C . ALA A 1 181 ? 12.177 -2.936 -21.474 1.00 80.56 181 ALA A C 1
ATOM 1429 O O . ALA A 1 181 ? 11.025 -2.796 -21.056 1.00 80.56 181 ALA A O 1
ATOM 1430 N N . LEU A 1 182 ? 13.111 -2.001 -21.317 1.00 87.75 182 LEU A N 1
ATOM 1431 C CA . LEU A 1 182 ? 12.843 -0.737 -20.645 1.00 87.75 182 LEU A CA 1
ATOM 1432 C C . LEU A 1 182 ? 12.177 0.231 -21.620 1.00 87.75 182 LEU A C 1
ATOM 1434 O O . LEU A 1 182 ? 12.701 0.512 -22.697 1.00 87.75 182 LEU A O 1
ATOM 1438 N N . ARG A 1 183 ? 11.024 0.780 -21.229 1.00 90.62 183 ARG A N 1
ATOM 1439 C CA . ARG A 1 183 ? 10.408 1.879 -21.982 1.00 90.62 183 ARG A CA 1
ATOM 1440 C C . ARG A 1 183 ? 11.282 3.134 -21.873 1.00 90.62 183 ARG A C 1
ATOM 1442 O O . ARG A 1 183 ? 11.876 3.343 -20.813 1.00 90.62 183 ARG A O 1
ATOM 1449 N N . PRO A 1 184 ? 11.287 4.031 -22.879 1.00 92.06 184 PRO A N 1
ATOM 1450 C CA . PRO A 1 184 ? 12.070 5.271 -22.833 1.00 92.06 184 PRO A CA 1
ATOM 1451 C C . PRO A 1 184 ? 11.867 6.081 -21.546 1.00 92.06 184 PRO A C 1
ATOM 1453 O O . PRO A 1 184 ? 12.813 6.648 -21.006 1.00 92.06 184 PRO A O 1
ATOM 1456 N N . LEU A 1 185 ? 10.648 6.060 -20.995 1.00 91.75 185 LEU A N 1
ATOM 1457 C CA . LEU A 1 185 ? 10.310 6.716 -19.733 1.00 91.75 185 LEU A CA 1
ATOM 1458 C C . LEU A 1 185 ? 11.192 6.251 -18.560 1.00 91.75 185 LEU A C 1
ATOM 1460 O O . LEU A 1 185 ? 11.660 7.080 -17.786 1.00 91.75 185 LEU A O 1
ATOM 1464 N N . VAL A 1 186 ? 11.461 4.948 -18.456 1.00 92.50 186 VAL A N 1
ATOM 1465 C CA . VAL A 1 186 ? 12.177 4.334 -17.322 1.00 92.50 186 VAL A CA 1
ATOM 1466 C C . VAL A 1 186 ? 13.608 3.901 -17.657 1.00 92.50 186 VAL A C 1
ATOM 1468 O O . VAL A 1 186 ? 14.344 3.507 -16.761 1.00 92.50 186 VAL A O 1
ATOM 1471 N N . ALA A 1 187 ? 14.031 3.990 -18.923 1.00 93.50 187 ALA A N 1
ATOM 1472 C CA . ALA A 1 187 ? 15.399 3.676 -19.336 1.00 93.50 187 ALA A CA 1
ATOM 1473 C C . ALA A 1 187 ? 16.425 4.563 -18.588 1.00 93.50 187 ALA A C 1
ATOM 1475 O O . ALA A 1 187 ? 16.276 5.784 -18.620 1.00 93.50 187 ALA A O 1
ATOM 1476 N N . PRO A 1 188 ? 17.459 4.009 -17.927 1.00 93.62 188 PRO A N 1
ATOM 1477 C CA . PRO A 1 188 ? 18.434 4.802 -17.172 1.00 93.62 188 PRO A CA 1
ATOM 1478 C C . PRO A 1 188 ? 19.209 5.800 -18.034 1.00 93.62 188 PRO A C 1
ATOM 1480 O O . PRO A 1 188 ? 19.490 6.913 -17.598 1.00 93.62 188 PRO A O 1
ATOM 1483 N N . ILE A 1 189 ? 19.530 5.400 -19.265 1.00 95.12 189 ILE A N 1
ATOM 1484 C CA . ILE A 1 189 ? 20.220 6.208 -20.271 1.00 95.12 189 ILE A CA 1
ATOM 1485 C C . ILE A 1 189 ? 19.232 6.431 -21.413 1.00 95.12 189 ILE A C 1
ATOM 1487 O O . ILE A 1 189 ? 18.701 5.461 -21.959 1.00 95.12 189 ILE A O 1
ATOM 1491 N N . LYS A 1 190 ? 18.951 7.693 -21.747 1.00 95.38 190 LYS A N 1
ATOM 1492 C CA . LYS A 1 190 ? 18.007 8.050 -22.816 1.00 95.38 190 LYS A CA 1
ATOM 1493 C C . LYS A 1 190 ? 18.660 8.045 -24.192 1.00 95.38 190 LYS A C 1
ATOM 1495 O O . LYS A 1 190 ? 17.987 7.743 -25.171 1.00 95.38 190 LYS A O 1
ATOM 1500 N N . CYS A 1 191 ? 19.947 8.378 -24.259 1.00 96.25 191 CYS A N 1
ATOM 1501 C CA . CYS A 1 191 ? 20.674 8.514 -25.515 1.00 96.25 191 CYS A CA 1
ATOM 1502 C C . CYS A 1 191 ? 22.103 7.957 -25.413 1.00 96.25 191 CYS A C 1
ATOM 1504 O O . CYS A 1 191 ? 22.751 8.076 -24.375 1.00 96.25 191 CYS A O 1
ATOM 1506 N N . SER A 1 192 ? 22.600 7.367 -26.499 1.00 96.25 192 SER A N 1
ATOM 1507 C CA . SER A 1 192 ? 24.005 6.977 -26.646 1.00 96.25 192 SER A CA 1
ATOM 1508 C C . SER A 1 192 ? 24.606 7.749 -27.816 1.00 96.25 192 SER A C 1
ATOM 1510 O O . SER A 1 192 ? 24.062 7.701 -28.918 1.00 96.25 192 SER A O 1
ATOM 1512 N N . ILE A 1 193 ? 25.719 8.440 -27.591 1.00 96.06 193 ILE A N 1
ATOM 1513 C CA . ILE A 1 193 ? 26.477 9.149 -28.622 1.00 96.06 193 ILE A CA 1
ATOM 1514 C C . ILE A 1 193 ? 27.577 8.209 -29.103 1.00 96.06 193 ILE A C 1
ATOM 1516 O O . ILE A 1 193 ? 28.547 7.988 -28.399 1.00 96.06 193 ILE A O 1
ATOM 1520 N N . LEU A 1 194 ? 27.424 7.642 -30.298 1.00 96.06 194 LEU A N 1
ATOM 1521 C CA . LEU A 1 194 ? 28.342 6.627 -30.816 1.00 96.06 194 LEU A CA 1
ATOM 1522 C C . LEU A 1 194 ? 29.120 7.184 -32.017 1.00 96.06 194 LEU A C 1
ATOM 1524 O O . LEU A 1 194 ? 28.572 7.217 -33.124 1.00 96.06 194 LEU A O 1
ATOM 1528 N N . PRO A 1 195 ? 30.375 7.643 -31.847 1.00 94.50 195 PRO A N 1
ATOM 1529 C CA . PRO A 1 195 ? 31.179 8.070 -32.981 1.00 94.50 195 PRO A CA 1
ATOM 1530 C C . PRO A 1 195 ? 31.557 6.867 -33.850 1.00 94.50 195 PRO A C 1
ATOM 1532 O O . PRO A 1 195 ? 31.901 5.797 -33.355 1.00 94.50 195 PRO A O 1
ATOM 1535 N N . ILE A 1 196 ? 31.538 7.052 -35.172 1.00 95.12 196 ILE A N 1
ATOM 1536 C CA . ILE A 1 196 ? 31.844 5.973 -36.127 1.00 95.12 196 ILE A CA 1
ATOM 1537 C C . ILE A 1 196 ? 33.318 5.525 -36.083 1.00 95.12 196 ILE A C 1
ATOM 1539 O O . ILE A 1 196 ? 33.665 4.459 -36.584 1.00 95.12 196 ILE A O 1
ATOM 1543 N N . SER A 1 197 ? 34.203 6.342 -35.507 1.00 95.12 197 SER A N 1
ATOM 1544 C CA . SER A 1 197 ? 35.623 6.034 -35.316 1.00 95.12 197 SER A CA 1
ATOM 1545 C C . SER A 1 197 ? 36.208 6.878 -34.182 1.00 95.12 197 SER A C 1
ATOM 1547 O O . SER A 1 197 ? 35.621 7.886 -33.800 1.00 95.12 197 SER A O 1
ATOM 1549 N N . ALA A 1 198 ? 37.404 6.530 -33.708 1.00 93.44 198 ALA A N 1
ATOM 1550 C CA . ALA A 1 198 ? 38.153 7.317 -32.721 1.00 93.44 198 ALA A CA 1
ATOM 1551 C C . ALA A 1 198 ? 38.848 8.566 -33.316 1.00 93.44 198 ALA A C 1
ATOM 1553 O O . ALA A 1 198 ? 39.805 9.080 -32.746 1.00 93.44 198 ALA A O 1
ATOM 1554 N N . ASN A 1 199 ? 38.424 9.032 -34.497 1.00 96.06 199 ASN A N 1
ATOM 1555 C CA . ASN A 1 199 ? 39.033 10.184 -35.152 1.00 96.06 199 ASN A CA 1
ATOM 1556 C C . ASN A 1 199 ? 38.700 11.475 -34.392 1.00 96.06 199 ASN A C 1
ATOM 1558 O O . ASN A 1 199 ? 37.532 11.847 -34.285 1.00 96.06 199 ASN A O 1
ATOM 1562 N N . GLU A 1 200 ? 39.729 12.199 -33.950 1.00 95.81 200 GLU A N 1
ATOM 1563 C CA . GLU A 1 200 ? 39.597 13.435 -33.166 1.00 95.81 200 GLU A CA 1
ATOM 1564 C C . GLU A 1 200 ? 38.787 14.534 -33.866 1.00 95.81 200 GLU A C 1
ATOM 1566 O O . GLU A 1 200 ? 38.202 15.391 -33.206 1.00 95.81 200 GLU A O 1
ATOM 1571 N N . ARG A 1 201 ? 38.670 14.487 -35.200 1.00 96.19 201 ARG A N 1
ATOM 1572 C CA . ARG A 1 201 ? 37.805 15.402 -35.965 1.00 96.19 201 ARG A CA 1
ATOM 1573 C C . ARG A 1 201 ? 36.328 15.305 -35.576 1.00 96.19 201 ARG A C 1
ATOM 1575 O O . ARG A 1 201 ? 35.571 16.223 -35.879 1.00 96.19 201 ARG A O 1
ATOM 1582 N N . LEU A 1 202 ? 35.913 14.212 -34.935 1.00 96.06 202 LEU A N 1
ATOM 1583 C CA . LEU A 1 202 ? 34.545 14.018 -34.456 1.00 96.06 202 LEU A CA 1
ATOM 1584 C C . LEU A 1 202 ? 34.310 14.632 -33.068 1.00 96.06 202 LEU A C 1
ATOM 1586 O O . LEU A 1 202 ? 33.153 14.849 -32.714 1.00 96.06 202 LEU A O 1
ATOM 1590 N N . ASN A 1 203 ? 35.362 14.972 -32.313 1.00 95.81 203 ASN A N 1
ATOM 1591 C CA . ASN A 1 203 ? 35.237 15.496 -30.948 1.00 95.81 203 ASN A CA 1
ATOM 1592 C C . ASN A 1 203 ? 34.345 16.749 -30.857 1.00 95.81 203 ASN A C 1
ATOM 1594 O O . ASN A 1 203 ? 33.466 16.764 -29.999 1.00 95.81 203 ASN A O 1
ATOM 1598 N N . PRO A 1 204 ? 34.455 17.759 -31.750 1.00 97.12 204 PRO A N 1
ATOM 1599 C CA . PRO A 1 204 ? 33.570 18.925 -31.689 1.00 97.12 204 PRO A CA 1
ATOM 1600 C C . PRO A 1 204 ? 32.086 18.573 -31.875 1.00 97.12 204 PRO A C 1
ATOM 1602 O O . PRO A 1 204 ? 31.221 19.200 -31.274 1.00 97.12 204 PRO A O 1
ATOM 1605 N N . ILE A 1 205 ? 31.785 17.553 -32.687 1.00 95.62 205 ILE A N 1
ATOM 1606 C CA . ILE A 1 205 ? 30.411 17.091 -32.937 1.00 95.62 205 ILE A CA 1
ATOM 1607 C C . ILE A 1 205 ? 29.877 16.332 -31.716 1.00 95.62 205 ILE A C 1
ATOM 1609 O O . ILE A 1 205 ? 28.718 16.507 -31.343 1.00 95.62 205 ILE A O 1
ATOM 1613 N N . ILE A 1 206 ? 30.721 15.510 -31.080 1.00 96.50 206 ILE A N 1
ATOM 1614 C CA . ILE A 1 206 ? 30.384 14.805 -29.837 1.00 96.50 206 ILE A CA 1
ATOM 1615 C C . ILE A 1 206 ? 30.057 15.820 -28.737 1.00 96.50 206 ILE A C 1
ATOM 1617 O O . ILE A 1 206 ? 29.006 15.702 -28.113 1.00 96.50 206 ILE A O 1
ATOM 1621 N N . GLU A 1 207 ? 30.900 16.837 -28.531 1.00 96.75 207 GLU A N 1
ATOM 1622 C CA . GLU A 1 207 ? 30.664 17.863 -27.505 1.00 96.75 207 GLU A CA 1
ATOM 1623 C C . GLU A 1 207 ? 29.397 18.682 -27.782 1.00 96.75 207 GLU A C 1
ATOM 1625 O O . GLU A 1 207 ? 28.580 18.850 -26.879 1.00 96.75 207 GLU A O 1
ATOM 1630 N N . ALA A 1 208 ? 29.144 19.076 -29.035 1.00 96.88 208 ALA A N 1
ATOM 1631 C CA . ALA A 1 208 ? 27.897 19.754 -29.396 1.00 96.88 208 ALA A CA 1
ATOM 1632 C C . ALA A 1 208 ? 26.651 18.896 -29.086 1.00 96.88 208 ALA A C 1
ATOM 1634 O O . ALA A 1 208 ? 25.651 19.398 -28.571 1.00 96.88 208 ALA A O 1
ATOM 1635 N N . ALA A 1 209 ? 26.707 17.583 -29.345 1.00 96.38 209 ALA A N 1
ATOM 1636 C CA . ALA A 1 209 ? 25.621 16.669 -28.993 1.00 96.38 209 ALA A CA 1
ATOM 1637 C C . ALA A 1 209 ? 25.447 16.529 -27.469 1.00 96.38 209 ALA A C 1
ATOM 1639 O O . ALA A 1 209 ? 24.316 16.444 -26.986 1.00 96.38 209 ALA A O 1
ATOM 1640 N N . ARG A 1 210 ? 26.543 16.524 -26.700 1.00 96.44 210 ARG A N 1
ATOM 1641 C CA . ARG A 1 210 ? 26.505 16.484 -25.228 1.00 96.44 210 ARG A CA 1
ATOM 1642 C C . ARG A 1 210 ? 25.850 17.729 -24.642 1.00 96.44 210 ARG A C 1
ATOM 1644 O O . ARG A 1 210 ? 25.036 17.595 -23.729 1.00 96.44 210 ARG A O 1
ATOM 1651 N N . GLU A 1 211 ? 26.190 18.907 -25.159 1.00 96.81 211 GLU A N 1
ATOM 1652 C CA . GLU A 1 211 ? 25.616 20.184 -24.722 1.00 96.81 211 GLU A CA 1
ATOM 1653 C C . GLU A 1 211 ? 24.108 20.236 -24.980 1.00 96.81 211 GLU A C 1
ATOM 1655 O O . GLU A 1 211 ? 23.340 20.550 -24.069 1.00 96.81 211 GLU A O 1
ATOM 1660 N N . GLU A 1 212 ? 23.663 19.843 -26.176 1.00 97.00 212 GLU A N 1
ATOM 1661 C CA . GLU A 1 212 ? 22.234 19.808 -26.498 1.00 97.00 212 GLU A CA 1
ATOM 1662 C C . GLU A 1 212 ? 21.474 18.776 -25.653 1.00 97.00 212 GLU A C 1
ATOM 1664 O O . GLU A 1 212 ? 20.411 19.085 -25.122 1.00 97.00 212 GLU A O 1
ATOM 1669 N N . LEU A 1 213 ? 22.012 17.570 -25.436 1.00 96.50 213 LEU A N 1
ATOM 1670 C CA . LEU A 1 213 ? 21.351 16.592 -24.560 1.00 96.50 213 LEU A CA 1
ATOM 1671 C C . LEU A 1 213 ? 21.285 17.070 -23.101 1.00 96.50 213 LEU A C 1
ATOM 1673 O O . LEU A 1 213 ? 20.260 16.871 -22.444 1.00 96.50 213 LEU A O 1
ATOM 1677 N N . ALA A 1 214 ? 22.339 17.725 -22.606 1.00 94.88 214 ALA A N 1
ATOM 1678 C CA . ALA A 1 214 ? 22.360 18.309 -21.267 1.00 94.88 214 ALA A CA 1
ATOM 1679 C C . ALA A 1 214 ? 21.341 19.449 -21.122 1.00 94.88 214 ALA A C 1
ATOM 1681 O O . ALA A 1 214 ? 20.687 19.548 -20.088 1.00 94.88 214 ALA A O 1
ATOM 1682 N N . ARG A 1 215 ? 21.139 20.259 -22.169 1.00 97.31 215 ARG A N 1
ATOM 1683 C CA . ARG A 1 215 ? 20.139 21.339 -22.196 1.00 97.31 215 ARG A CA 1
ATOM 1684 C C . ARG A 1 215 ? 18.707 20.847 -21.952 1.00 97.31 215 ARG A C 1
ATOM 1686 O O . ARG A 1 215 ? 17.890 21.607 -21.439 1.00 97.31 215 ARG A O 1
ATOM 1693 N N . TYR A 1 216 ? 18.406 19.602 -22.321 1.00 95.94 216 TYR A N 1
ATOM 1694 C CA . TYR A 1 216 ? 17.101 18.963 -22.116 1.00 95.94 216 TYR A CA 1
ATOM 1695 C C . TYR A 1 216 ? 17.063 18.009 -20.909 1.00 95.94 216 TYR A C 1
ATOM 1697 O O . TYR A 1 216 ? 16.117 17.227 -20.793 1.00 95.94 216 TYR A O 1
ATOM 1705 N N . ASP A 1 217 ? 18.081 18.030 -20.040 1.00 95.06 217 ASP A N 1
ATOM 1706 C CA . ASP A 1 217 ? 18.218 17.124 -18.889 1.00 95.06 217 ASP A CA 1
ATOM 1707 C C . ASP A 1 217 ? 18.113 15.631 -19.269 1.00 95.06 217 ASP A C 1
ATOM 1709 O O . ASP A 1 217 ? 17.636 14.784 -18.504 1.00 95.06 217 ASP A O 1
ATOM 1713 N N . LEU A 1 218 ? 18.551 15.279 -20.483 1.00 95.69 218 LEU A N 1
ATOM 1714 C CA . LEU A 1 218 ? 18.541 13.898 -20.950 1.00 95.69 218 LEU A CA 1
ATOM 1715 C C . LEU A 1 218 ? 19.784 13.172 -20.447 1.00 95.69 218 LEU A C 1
ATOM 1717 O O . LEU A 1 218 ? 20.910 13.614 -20.649 1.00 95.69 218 LEU A O 1
ATOM 1721 N N . THR A 1 219 ? 19.597 12.001 -19.839 1.00 96.56 219 THR A N 1
ATOM 1722 C CA . THR A 1 219 ? 20.728 11.145 -19.475 1.00 96.56 219 THR A CA 1
ATOM 1723 C C . THR A 1 219 ? 21.344 10.532 -20.730 1.00 96.56 219 THR A C 1
ATOM 1725 O O . THR A 1 219 ? 20.640 9.955 -21.567 1.00 96.56 219 THR A O 1
ATOM 1728 N N . TYR A 1 220 ? 22.666 10.622 -20.862 1.00 95.81 220 TYR A N 1
ATOM 1729 C CA . TYR A 1 220 ? 23.382 10.099 -22.021 1.00 95.81 220 TYR A CA 1
ATOM 1730 C C . TYR A 1 220 ? 24.693 9.400 -21.654 1.00 95.81 220 TYR A C 1
ATOM 1732 O O . TYR A 1 220 ? 25.218 9.565 -20.550 1.00 95.81 220 TYR A O 1
ATOM 1740 N N . ARG A 1 221 ? 25.216 8.606 -22.592 1.00 95.38 221 ARG A N 1
ATOM 1741 C CA . ARG A 1 221 ? 26.594 8.092 -22.582 1.00 95.38 221 ARG A CA 1
ATOM 1742 C C . ARG A 1 221 ? 27.252 8.299 -23.939 1.00 95.38 221 ARG A C 1
ATOM 1744 O O . ARG A 1 221 ? 26.555 8.298 -24.948 1.00 95.38 221 ARG A O 1
ATOM 1751 N N . VAL A 1 222 ? 28.567 8.478 -23.925 1.00 89.69 222 VAL A N 1
ATOM 1752 C CA . VAL A 1 222 ? 29.438 8.490 -25.108 1.00 89.69 222 VAL A CA 1
ATOM 1753 C C . VAL A 1 222 ? 30.158 7.151 -25.169 1.00 89.69 222 VAL A C 1
ATOM 1755 O O . VAL A 1 222 ? 30.598 6.708 -24.082 1.00 89.69 222 VAL A O 1
#

Organism: Cylicostephanus goldi (NCBI:txid71465)

InterPro domains:
  IPR027031 Glycyl-tRNA synthetase/DNA polymerase subunit gamma-2 [PTHR10745] (1-219)
  IPR045864 Class II Aminoacyl-tRNA synthetase/Biotinyl protein ligase (BPL) and lipoyl protein ligase (LPL) [G3DSA:3.30.930.10] (1-182)
  IPR045864 Class II Aminoacyl-tRNA synthetase/Biotinyl protein ligase (BPL) and lipoyl protein ligase (LPL) [SSF55681] (2-193)

Sequence (222 aa):
MARTHMYLVKVGVDPRRLRFRQHLGNEMAHYAQDCWDAEILTSYGWIECVGNADRSCYDLTQHSKTTNVKLTAEKKLPEPKSVNVVEAAPNMAVLGKEFKKDAKRIQAALAQLPEDQVEALEKELKANGSYKLKVDADEFKLTAAMITVKRTTKMVHVEEITPSVIEPSFGIGRVMYSFLALRPLVAPIKCSILPISANERLNPIIEAAREELARYDLTYRV

Secondary structure (DSSP, 8-state):
-HHHHHHHHHHT--GGGEEEEEPPTTTS-TT-SEEEEEEEEETTEEEEEEEEEEEETHHHHHHHHHH-----EEEEEEEEEEEEEEEEEE-HHHHHHHHGGGHHHHHHHHHT--HHHHHHHHHHHHHHSEEEEEETTEEEEEETTTEEEEEEEEEEEEEEEPPPEEEEEE-HHHHHHT-SS--TTT-S-SEE---SS--GGGHHHHHHHHHHHHHTT--EE-

Radius of gyration: 32.18 Å; chains: 1; bounding box: 74×40×86 Å

Foldseek 3Di:
DVVVLVVLVVFAADNVQWDKDKDDPVRDDPQFPTKIFTWGQDPVGTDGFKIWTFSFLRPQVVCCVVVVDHQKDKDFDPAWDWDWDKAKDFDCVVLCVPVPVCSVQVVVQRRPDDPVVSVVQVVCCVPPQWDWDDRPPDTDTDGPVGIDIDTDTDTHRIDIGRGTDTDIGGNVVVSVVSHPDGDCVGDPANEEDDDPDPDCVCVVVSVVVVVVCVVVVGHYYD

pLDDT: mean 90.9, std 5.7, range [73.31, 98.19]